Protein AF-D6TCL2-F1 (afdb_monomer)

Radius of gyration: 26.96 Å; Cα contacts (8 Å, |Δi|>4): 68; chains: 1; bounding box: 56×51×72 Å

Foldseek 3Di:
DVVVVVVVCVVCVVVCVVCVVVVVLVVLLVVLLVPPVLDALVVSLVSNVVSLVVLVVCLVVDPVCNVVSVVCSVVCVVCSVPQSVCSVDPPRDNDCVVVVVLVVQLQVVVCVVPVDNDDDVCCQLCVVPSSVCSNVCVVDPDDPVNPPDPDVPVVVVSVVSSVVSVVVVVLVVVCVVPVVVSVVVVVVVVVVVVVVD

pLDDT: mean 88.4, std 6.17, range [50.16, 97.44]

Structure (mmCIF, N/CA/C/O backbone):
data_AF-D6TCL2-F1
#
_entry.id   AF-D6TCL2-F1
#
loop_
_atom_site.group_PDB
_atom_site.id
_atom_site.type_symbol
_atom_site.label_atom_id
_atom_site.label_alt_id
_atom_site.label_comp_id
_atom_site.label_asym_id
_atom_site.label_entity_id
_atom_site.label_seq_id
_atom_site.pdbx_PDB_ins_code
_atom_site.Cartn_x
_atom_site.Cartn_y
_atom_site.Cartn_z
_atom_site.occupancy
_atom_site.B_iso_or_equiv
_atom_site.auth_seq_id
_atom_site.auth_comp_id
_atom_site.auth_asym_id
_atom_site.auth_atom_id
_atom_site.pdbx_PDB_model_num
ATOM 1 N N . MET A 1 1 ? 4.866 -25.337 22.644 1.00 71.69 1 MET A N 1
ATOM 2 C CA . MET A 1 1 ? 4.031 -24.173 22.256 1.00 71.69 1 MET A CA 1
ATOM 3 C C . MET A 1 1 ? 3.086 -23.707 23.378 1.00 71.69 1 MET A C 1
ATOM 5 O O . MET A 1 1 ? 3.238 -22.573 23.809 1.00 71.69 1 MET A O 1
ATOM 9 N N . LYS A 1 2 ? 2.202 -24.558 23.941 1.00 82.00 2 LYS A N 1
ATOM 10 C CA . LYS A 1 2 ? 1.263 -24.185 25.036 1.00 82.00 2 LYS A CA 1
ATOM 11 C C . LYS A 1 2 ? 1.906 -23.493 26.251 1.00 82.00 2 LYS A C 1
ATOM 13 O O . LYS A 1 2 ? 1.385 -22.502 26.738 1.00 82.00 2 LYS A O 1
ATOM 18 N N . ARG A 1 3 ? 3.069 -23.967 26.713 1.00 84.50 3 ARG A N 1
ATOM 19 C CA . ARG A 1 3 ? 3.767 -23.403 27.888 1.00 84.50 3 ARG A CA 1
ATOM 20 C C . ARG A 1 3 ? 4.245 -21.957 27.676 1.00 84.50 3 ARG A C 1
ATOM 22 O O . ARG A 1 3 ? 4.195 -21.159 28.602 1.00 84.50 3 ARG A O 1
ATOM 29 N N . VAL A 1 4 ? 4.670 -21.622 26.455 1.00 87.69 4 VAL A N 1
ATOM 30 C CA . VAL A 1 4 ? 5.111 -20.266 26.079 1.00 87.69 4 VAL A CA 1
ATOM 31 C C . VAL A 1 4 ? 3.910 -19.327 25.960 1.00 87.69 4 VAL A C 1
ATOM 33 O O . VAL A 1 4 ? 3.958 -18.221 26.487 1.00 87.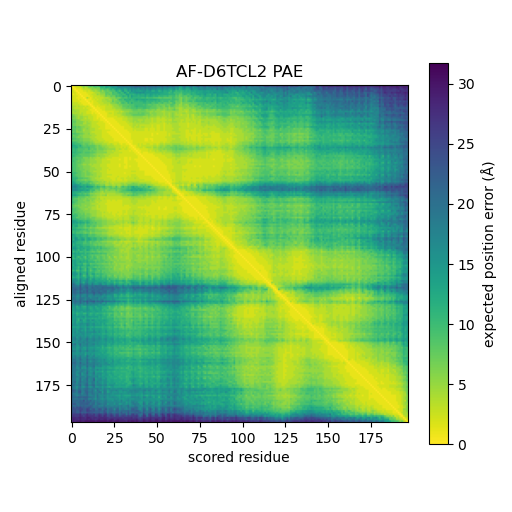69 4 VAL A O 1
ATOM 36 N N . LEU A 1 5 ? 2.814 -19.798 25.353 1.00 88.12 5 LEU A N 1
ATOM 37 C CA . LEU A 1 5 ? 1.546 -19.062 25.283 1.00 88.12 5 LEU A CA 1
ATOM 38 C C . LEU A 1 5 ? 0.987 -18.757 26.677 1.00 88.12 5 LEU A C 1
ATOM 40 O O . LEU A 1 5 ? 0.697 -17.605 26.970 1.00 88.12 5 LEU A O 1
ATOM 44 N N . ASN A 1 6 ? 0.912 -19.757 27.559 1.00 91.88 6 ASN A N 1
ATOM 45 C CA . ASN A 1 6 ? 0.401 -19.571 28.920 1.00 91.88 6 ASN A CA 1
ATOM 46 C C . ASN A 1 6 ? 1.264 -18.604 29.738 1.00 91.88 6 ASN A C 1
ATOM 48 O O . ASN A 1 6 ? 0.728 -17.794 30.488 1.00 91.88 6 ASN A O 1
ATOM 52 N N . LYS A 1 7 ? 2.594 -18.652 29.573 1.00 90.62 7 LYS A N 1
ATOM 53 C CA . LYS A 1 7 ? 3.506 -17.692 30.207 1.00 90.62 7 LYS A CA 1
ATOM 54 C C . LYS A 1 7 ? 3.248 -16.266 29.712 1.00 90.62 7 LYS A C 1
ATOM 56 O O . LYS A 1 7 ? 3.187 -15.355 30.528 1.00 90.62 7 LYS A O 1
ATOM 61 N N . GLY A 1 8 ? 3.080 -16.085 28.400 1.00 88.19 8 GLY A N 1
ATOM 62 C CA . GLY A 1 8 ? 2.753 -14.788 27.802 1.00 88.19 8 GLY A CA 1
ATOM 63 C C . GLY A 1 8 ? 1.416 -14.245 28.301 1.00 88.19 8 GLY A C 1
ATOM 64 O O . GLY A 1 8 ? 1.375 -13.139 28.819 1.00 88.19 8 GLY A O 1
ATOM 65 N N . LEU A 1 9 ? 0.356 -15.059 28.236 1.00 89.88 9 LEU A N 1
ATOM 66 C CA . LEU A 1 9 ? -0.981 -14.697 28.717 1.00 89.88 9 LEU A CA 1
ATOM 67 C C . LEU A 1 9 ? -0.988 -14.341 30.206 1.00 89.88 9 LEU A C 1
ATOM 69 O O . LEU A 1 9 ? -1.635 -13.374 30.593 1.00 89.88 9 LEU A O 1
ATOM 73 N N . GLY A 1 10 ? -0.254 -15.093 31.032 1.00 92.31 10 GLY A N 1
ATOM 74 C CA . GLY A 1 10 ? -0.094 -14.779 32.450 1.00 92.31 10 GLY A CA 1
ATOM 75 C C . GLY A 1 10 ? 0.596 -13.433 32.664 1.00 92.31 10 GLY A C 1
ATOM 76 O O . GLY A 1 10 ? 0.101 -12.613 33.429 1.00 92.31 10 GLY A O 1
ATOM 77 N N . ALA A 1 11 ? 1.689 -13.176 31.940 1.00 90.50 11 ALA A N 1
ATOM 78 C CA . ALA A 1 11 ? 2.445 -11.929 32.042 1.00 90.50 11 ALA A CA 1
ATOM 79 C C . ALA A 1 11 ? 1.674 -10.696 31.534 1.00 90.50 11 ALA A C 1
ATOM 81 O O . ALA A 1 11 ? 1.911 -9.593 32.016 1.00 90.50 11 ALA A O 1
ATOM 82 N N . THR A 1 12 ? 0.760 -10.858 30.573 1.00 90.31 12 THR A N 1
ATOM 83 C CA . THR A 1 12 ? -0.019 -9.746 30.002 1.00 90.31 12 THR A CA 1
ATOM 84 C C . THR A 1 12 ? -1.409 -9.585 30.607 1.00 90.31 12 THR A C 1
ATOM 86 O O . THR A 1 12 ? -2.107 -8.655 30.220 1.00 90.31 12 THR A O 1
ATOM 89 N N . LYS A 1 13 ? -1.836 -10.462 31.526 1.00 90.12 13 LYS A N 1
ATOM 90 C CA . LYS A 1 13 ? -3.205 -10.469 32.065 1.00 90.12 13 LYS A CA 1
ATOM 91 C C . LYS A 1 13 ? -3.588 -9.135 32.710 1.00 90.12 13 LYS A C 1
ATOM 93 O O . LYS A 1 13 ? -4.581 -8.539 32.315 1.00 90.12 13 LYS A O 1
ATOM 98 N N . GLU A 1 14 ? -2.795 -8.664 33.669 1.00 89.25 14 GLU A N 1
ATOM 99 C CA . GLU A 1 14 ? -3.071 -7.408 34.380 1.00 89.25 14 GLU A CA 1
ATOM 100 C C . GLU A 1 14 ? -3.031 -6.184 33.447 1.00 89.25 14 GLU A C 1
ATOM 102 O O . GLU A 1 14 ? -4.015 -5.443 33.423 1.00 89.25 14 GLU A O 1
ATOM 107 N N . PRO A 1 15 ? -1.995 -5.994 32.598 1.00 85.44 15 PRO A N 1
ATOM 108 C CA . PRO A 1 15 ? -2.006 -4.927 31.598 1.00 85.44 15 PRO A CA 1
ATOM 109 C C . PRO A 1 15 ? -3.194 -5.001 30.634 1.00 85.44 15 PRO A C 1
ATOM 111 O O . PRO A 1 15 ? -3.707 -3.966 30.214 1.00 85.44 15 PRO A O 1
ATOM 114 N N . PHE A 1 16 ? -3.631 -6.211 30.267 1.00 85.50 16 PHE A N 1
ATOM 115 C CA . PHE A 1 16 ? -4.750 -6.389 29.351 1.00 85.50 16 PHE A CA 1
ATOM 116 C C . PHE A 1 16 ? -6.070 -5.930 29.966 1.00 85.50 16 PHE A C 1
ATOM 118 O O . PHE A 1 16 ? -6.817 -5.245 29.280 1.00 85.50 16 PHE A O 1
ATOM 125 N N . GLU A 1 17 ? -6.355 -6.229 31.237 1.00 86.31 17 GLU A N 1
ATOM 126 C CA . GLU A 1 17 ? -7.605 -5.774 31.873 1.00 86.31 17 GLU A CA 1
ATOM 127 C C . GLU A 1 17 ? -7.723 -4.241 31.901 1.00 86.31 17 GLU A C 1
ATOM 129 O O . GLU A 1 17 ? -8.823 -3.714 31.750 1.00 86.31 17 GLU A O 1
ATOM 134 N N . VAL A 1 18 ? -6.600 -3.517 31.989 1.00 83.44 18 VAL A N 1
ATOM 135 C CA . VAL A 1 18 ? -6.579 -2.045 31.912 1.00 83.44 18 VAL A CA 1
ATOM 136 C C . VAL A 1 18 ? -7.009 -1.537 30.530 1.00 83.44 18 VAL A C 1
ATOM 138 O O . VAL A 1 18 ? -7.733 -0.549 30.434 1.00 83.44 18 VAL A O 1
ATOM 141 N N . VAL A 1 19 ? -6.587 -2.204 29.448 1.00 84.00 19 VAL A N 1
ATOM 142 C CA . VAL A 1 19 ? -6.877 -1.781 28.060 1.00 84.00 19 VAL A CA 1
ATOM 143 C C . VAL A 1 19 ? -8.069 -2.502 27.430 1.00 84.00 19 VAL A C 1
ATOM 145 O O . VAL A 1 19 ? -8.515 -2.137 26.342 1.00 84.00 19 VAL A O 1
ATOM 148 N N . ARG A 1 20 ? -8.607 -3.529 28.086 1.00 87.06 20 ARG A N 1
ATOM 149 C CA . ARG A 1 20 ? -9.711 -4.350 27.587 1.00 87.06 20 ARG A CA 1
ATOM 150 C C . ARG A 1 20 ? -10.951 -3.530 27.207 1.00 87.06 20 ARG A C 1
ATOM 152 O O . ARG A 1 20 ? -11.502 -3.823 26.147 1.00 87.06 20 ARG A O 1
ATOM 159 N N . PRO A 1 21 ? -11.381 -2.499 27.966 1.00 85.56 21 PRO A N 1
ATOM 160 C CA . PRO A 1 21 ? -12.505 -1.660 27.548 1.00 85.56 21 PRO A CA 1
ATOM 161 C C . PRO A 1 21 ? -12.255 -0.969 26.201 1.00 85.56 21 PRO A C 1
ATOM 163 O O . PRO A 1 21 ? -13.115 -1.010 25.325 1.00 85.56 21 PRO A O 1
ATOM 166 N N . LEU A 1 22 ? -11.047 -0.428 25.988 1.00 84.75 22 LEU A N 1
ATOM 167 C CA . LEU A 1 22 ? -10.645 0.159 24.706 1.00 84.75 22 LEU A CA 1
ATOM 168 C C . LEU A 1 22 ? -10.689 -0.879 23.579 1.00 84.75 22 LEU A C 1
ATOM 170 O O . LEU A 1 22 ? -11.177 -0.595 22.488 1.00 84.75 22 LEU A O 1
ATOM 174 N N . PHE A 1 23 ? -10.204 -2.092 23.845 1.00 86.25 23 PHE A N 1
ATOM 175 C CA . PHE A 1 23 ? -10.229 -3.175 22.866 1.00 86.25 23 PHE A CA 1
ATOM 176 C C . PHE A 1 23 ? -11.658 -3.538 22.436 1.00 86.25 23 PHE A C 1
ATOM 178 O O . PHE A 1 23 ? -11.895 -3.756 21.249 1.00 86.25 23 PHE A O 1
ATOM 185 N N . THR A 1 24 ? -12.619 -3.547 23.364 1.00 88.12 24 THR A N 1
ATOM 186 C CA . THR A 1 24 ? -14.037 -3.777 23.048 1.00 88.12 24 THR A CA 1
ATOM 187 C C . THR A 1 24 ? -14.578 -2.723 22.081 1.00 88.12 24 THR A C 1
ATOM 189 O O . THR A 1 24 ? -15.182 -3.085 21.074 1.00 88.12 24 THR A O 1
ATOM 192 N N . LEU A 1 25 ? -14.291 -1.436 22.315 1.00 88.31 25 LEU A N 1
ATOM 193 C CA . LEU A 1 25 ? -14.719 -0.349 21.421 1.00 88.31 25 LEU A CA 1
ATOM 194 C C . LEU A 1 25 ? -14.149 -0.511 20.008 1.00 88.31 25 LEU A C 1
ATOM 196 O O . LEU A 1 25 ? -14.865 -0.380 19.016 1.00 88.31 25 LEU A O 1
ATOM 200 N N . LEU A 1 26 ? -12.860 -0.849 19.911 1.00 89.50 26 LEU A N 1
ATOM 201 C CA . LEU A 1 26 ? -12.207 -1.114 18.627 1.00 89.50 26 LEU A CA 1
ATOM 202 C C . LEU A 1 26 ? -12.851 -2.298 17.899 1.00 89.50 26 LEU A C 1
ATOM 204 O O . LEU A 1 26 ? -13.013 -2.266 16.678 1.00 89.50 26 LEU A O 1
ATOM 208 N N . PHE A 1 27 ? -13.233 -3.338 18.641 1.00 91.19 27 PHE A N 1
ATOM 209 C CA . PHE A 1 27 ? -13.880 -4.515 18.079 1.00 91.19 27 PHE A CA 1
ATOM 210 C C . PHE A 1 27 ? -15.277 -4.200 17.532 1.00 91.19 27 PHE A C 1
ATOM 212 O O . PHE A 1 27 ? -15.638 -4.691 16.465 1.00 91.19 27 PHE A O 1
ATOM 219 N N . GLU A 1 28 ? -16.042 -3.343 18.207 1.00 91.38 28 GLU A N 1
ATOM 220 C CA . GLU A 1 28 ? -17.341 -2.876 17.715 1.00 91.38 28 GLU A CA 1
ATOM 221 C C . GLU A 1 28 ? -17.209 -2.090 16.405 1.00 91.38 28 GLU A C 1
ATOM 223 O O . GLU A 1 28 ? -17.927 -2.369 15.441 1.00 91.38 28 GLU A O 1
ATOM 228 N N . VAL A 1 29 ? -16.241 -1.170 16.323 1.00 92.62 29 VAL A N 1
ATOM 229 C CA . VAL A 1 29 ? -15.947 -0.431 15.084 1.00 92.62 29 VAL A CA 1
ATOM 230 C C . VAL A 1 29 ? -15.560 -1.392 13.957 1.00 92.62 29 VAL A C 1
ATOM 232 O O . VAL A 1 29 ? -16.100 -1.310 12.850 1.00 92.62 29 VAL A O 1
ATOM 235 N N . ALA A 1 30 ? -14.673 -2.351 14.235 1.00 92.44 30 ALA A N 1
ATOM 236 C CA . ALA A 1 30 ? -14.286 -3.375 13.268 1.00 92.44 30 ALA A CA 1
ATOM 237 C C . ALA A 1 30 ? -15.484 -4.233 12.827 1.00 92.44 30 ALA A C 1
ATOM 239 O O . ALA A 1 30 ? -15.587 -4.587 11.653 1.00 92.44 30 ALA A O 1
ATOM 240 N N . HIS A 1 31 ? -16.416 -4.535 13.734 1.00 92.81 31 HIS A N 1
ATOM 241 C CA . HIS A 1 31 ? -17.634 -5.270 13.414 1.00 92.81 31 HIS A CA 1
ATOM 242 C C . HIS A 1 31 ? -18.552 -4.474 12.476 1.00 92.81 31 HIS A C 1
ATOM 244 O O . HIS A 1 31 ? -19.046 -5.040 11.499 1.00 92.81 31 HIS A O 1
ATOM 250 N N . VAL A 1 32 ? -18.720 -3.164 12.685 1.00 93.31 32 VAL A N 1
ATOM 251 C CA . VAL A 1 32 ? -19.456 -2.297 11.745 1.00 93.31 32 VAL A CA 1
ATOM 252 C C . VAL A 1 32 ? -18.807 -2.322 10.361 1.00 93.31 32 VAL A C 1
ATOM 254 O O . VAL A 1 32 ? -19.480 -2.616 9.372 1.00 93.31 32 VAL A O 1
ATOM 257 N N . LEU A 1 33 ? -17.491 -2.105 10.289 1.00 92.00 33 LEU A N 1
ATOM 258 C CA . LEU A 1 33 ? -16.743 -2.108 9.026 1.00 92.00 33 LEU A CA 1
ATOM 259 C C . LEU A 1 33 ? -16.680 -3.497 8.365 1.00 92.00 33 LEU A C 1
ATOM 261 O O . LEU A 1 33 ? -16.535 -3.621 7.145 1.00 92.00 33 LEU A O 1
ATOM 265 N N . SER A 1 34 ? -16.844 -4.574 9.136 1.00 90.44 34 SER A N 1
ATOM 266 C CA . SER A 1 34 ? -16.938 -5.920 8.571 1.00 90.44 34 SER A CA 1
ATOM 267 C C . SER A 1 34 ? -18.147 -6.059 7.645 1.00 90.44 34 SER A C 1
ATOM 269 O O . SER A 1 34 ? -18.072 -6.837 6.695 1.00 90.44 34 SER A O 1
ATOM 271 N N . ASN A 1 35 ? -19.217 -5.281 7.871 1.00 91.62 35 ASN A N 1
ATOM 272 C CA . ASN A 1 35 ? -20.455 -5.260 7.090 1.00 91.62 35 ASN A CA 1
ATOM 273 C C . ASN A 1 35 ? -20.905 -6.667 6.641 1.00 91.62 35 ASN A C 1
ATOM 275 O O . ASN A 1 35 ? -21.120 -6.919 5.455 1.00 91.62 35 ASN A O 1
ATOM 279 N N . GLN A 1 36 ? -20.966 -7.620 7.580 1.00 88.38 36 GLN A N 1
ATOM 280 C CA . GLN A 1 36 ? -21.329 -9.017 7.286 1.00 88.38 36 GLN A CA 1
ATOM 281 C C . GLN A 1 36 ? -22.744 -9.150 6.711 1.00 88.38 36 GLN A C 1
ATOM 283 O O . GLN A 1 36 ? -23.003 -10.034 5.903 1.00 88.38 36 GLN A O 1
ATOM 288 N N . GLN A 1 37 ? -23.636 -8.245 7.107 1.00 88.44 37 GLN A N 1
ATOM 289 C CA . GLN A 1 37 ? -25.032 -8.186 6.674 1.00 88.44 37 GLN A CA 1
ATOM 290 C C . GLN A 1 37 ? -25.218 -7.481 5.317 1.00 88.44 37 GLN A C 1
ATOM 292 O O . GLN A 1 37 ? -26.349 -7.351 4.872 1.00 88.44 37 GLN A O 1
ATOM 297 N N . GLN A 1 38 ? -24.130 -7.038 4.670 1.00 89.31 38 GLN A N 1
ATOM 298 C CA . GLN A 1 38 ? -24.139 -6.390 3.350 1.00 89.31 38 GLN A CA 1
ATOM 299 C C . GLN A 1 38 ? -25.068 -5.166 3.251 1.00 89.31 38 GLN A C 1
ATOM 301 O O . GLN A 1 38 ? -25.716 -4.946 2.233 1.00 89.31 38 GLN A O 1
ATOM 306 N N . HIS A 1 39 ? -25.100 -4.343 4.301 1.00 91.19 39 HIS A N 1
ATOM 307 C CA . HIS A 1 39 ? -25.806 -3.061 4.286 1.00 91.19 39 HIS A CA 1
ATOM 308 C C . HIS A 1 39 ? -25.218 -2.110 3.246 1.00 91.19 39 HIS A C 1
ATOM 310 O O . HIS A 1 39 ? -24.029 -2.198 2.913 1.00 91.19 39 HIS A O 1
ATOM 316 N N . GLU A 1 40 ? -26.028 -1.152 2.798 1.00 92.31 40 GLU A N 1
ATOM 317 C CA . GLU A 1 40 ? -25.560 -0.087 1.920 1.00 92.31 40 GLU A CA 1
ATOM 318 C C . GLU A 1 40 ? -24.485 0.773 2.594 1.00 92.31 40 GLU A C 1
ATOM 320 O O . GLU A 1 40 ? -24.459 0.965 3.813 1.00 92.31 40 GLU A O 1
ATOM 325 N N . ALA A 1 41 ? -23.612 1.365 1.776 1.00 92.31 41 ALA A N 1
ATOM 326 C CA . ALA A 1 41 ? -22.510 2.201 2.247 1.00 92.31 41 ALA A CA 1
ATOM 327 C C . ALA A 1 41 ? -22.967 3.318 3.206 1.00 92.31 41 ALA A C 1
ATOM 329 O O . ALA A 1 41 ? -22.282 3.599 4.189 1.00 92.31 41 ALA A O 1
ATOM 330 N N . LYS A 1 42 ? -24.129 3.934 2.938 1.00 92.75 42 LYS A N 1
ATOM 331 C CA . LYS A 1 42 ? -24.699 5.012 3.763 1.00 92.75 42 LYS A CA 1
ATOM 332 C C . LYS A 1 42 ? -25.075 4.529 5.164 1.00 92.75 42 LYS A C 1
ATOM 334 O O . LYS A 1 42 ? -24.804 5.225 6.140 1.00 92.75 42 LYS A O 1
ATOM 339 N N . ASP A 1 43 ? -25.641 3.331 5.274 1.00 93.56 43 ASP A N 1
ATOM 340 C CA . ASP A 1 43 ? -26.044 2.757 6.558 1.00 93.56 43 ASP A CA 1
ATOM 341 C C . ASP A 1 43 ? -24.834 2.328 7.385 1.00 93.56 43 ASP A C 1
ATOM 343 O O . ASP A 1 43 ? -24.784 2.574 8.592 1.00 93.56 43 ASP A O 1
ATOM 347 N N . VAL A 1 44 ? -23.822 1.735 6.738 1.00 93.94 44 VAL A N 1
ATOM 348 C CA . VAL A 1 44 ? -22.548 1.413 7.400 1.00 93.94 44 VAL A CA 1
ATOM 349 C C . VAL A 1 44 ? -21.879 2.688 7.909 1.00 93.94 44 VAL A C 1
ATOM 351 O O . VAL A 1 44 ? -21.419 2.711 9.049 1.00 93.94 44 VAL A O 1
ATOM 354 N N . HIS A 1 45 ? -21.882 3.758 7.107 1.00 93.88 45 HIS A N 1
ATOM 355 C CA . HIS A 1 45 ? -21.332 5.053 7.498 1.00 93.88 45 HIS A CA 1
ATOM 356 C C . HIS A 1 45 ? -22.050 5.631 8.722 1.00 93.88 45 HIS A C 1
ATOM 358 O O . HIS A 1 45 ? -21.404 5.919 9.727 1.00 93.88 45 HIS A O 1
ATOM 364 N N . LYS A 1 46 ? -23.385 5.680 8.708 1.00 93.94 46 LYS A N 1
ATOM 365 C CA . LYS A 1 46 ? -24.177 6.170 9.845 1.00 93.94 46 LYS A CA 1
ATOM 366 C C . LYS A 1 46 ? -23.936 5.354 11.120 1.00 93.94 46 LYS A C 1
ATOM 368 O O . LYS A 1 46 ? -23.794 5.905 12.209 1.00 93.94 46 LYS A O 1
ATOM 373 N N . ARG A 1 47 ? -23.879 4.021 11.010 1.00 93.94 47 ARG A N 1
ATOM 374 C CA . ARG A 1 47 ? -23.572 3.137 12.151 1.00 93.94 47 ARG A CA 1
ATOM 375 C C . ARG A 1 47 ? -22.171 3.388 12.697 1.00 93.94 47 ARG A C 1
ATOM 377 O O . ARG A 1 47 ? -21.985 3.373 13.910 1.00 93.94 47 ARG A O 1
ATOM 384 N N . PHE A 1 48 ? -21.209 3.610 11.811 1.00 94.50 48 PHE A N 1
ATOM 385 C CA . PHE A 1 48 ? -19.833 3.902 12.175 1.00 94.50 48 PHE A CA 1
ATOM 386 C C . PHE A 1 48 ? -19.723 5.235 12.922 1.00 94.50 48 PHE A C 1
ATOM 388 O O . PHE A 1 48 ? -19.187 5.251 14.026 1.00 94.50 48 PHE A O 1
ATOM 395 N N . GLU A 1 49 ? -20.312 6.312 12.396 1.00 93.69 49 GLU A N 1
ATOM 396 C CA . GLU A 1 49 ? -20.359 7.621 13.066 1.00 93.69 49 GLU A CA 1
ATOM 397 C C . GLU A 1 49 ? -21.008 7.532 14.452 1.00 93.69 49 GLU A C 1
ATOM 399 O O . GLU A 1 49 ? -20.471 8.061 15.424 1.00 93.69 49 GLU A O 1
ATOM 404 N N . ASN A 1 50 ? -22.113 6.788 14.579 1.00 93.12 50 ASN A N 1
ATOM 405 C CA . ASN A 1 50 ? -22.764 6.554 15.870 1.00 93.12 50 ASN A CA 1
ATOM 406 C C . ASN A 1 50 ? -21.838 5.860 16.883 1.00 93.12 50 ASN A C 1
ATOM 408 O O . ASN A 1 50 ? -21.874 6.195 18.067 1.00 93.12 50 ASN A O 1
ATOM 412 N N . HIS A 1 51 ? -21.004 4.908 16.451 1.00 92.56 51 HIS A N 1
ATOM 413 C CA . HIS A 1 51 ? -20.004 4.300 17.335 1.00 92.56 51 HIS A CA 1
ATOM 414 C C . HIS A 1 51 ? -18.890 5.285 17.704 1.00 92.56 51 HIS A C 1
ATOM 416 O O . HIS A 1 51 ? -18.498 5.324 18.869 1.00 92.56 51 HIS A O 1
ATOM 422 N N . LEU A 1 52 ? -18.416 6.115 16.768 1.00 93.31 52 LEU A N 1
ATOM 423 C CA . LEU A 1 52 ? -17.401 7.129 17.074 1.00 93.31 52 LEU A CA 1
ATOM 424 C C . LEU A 1 52 ? -17.913 8.184 18.063 1.00 93.31 52 LEU A C 1
ATOM 426 O O . LEU A 1 52 ? -17.179 8.556 18.975 1.00 93.31 52 LEU A O 1
ATOM 430 N N . MET A 1 53 ? -19.177 8.605 17.948 1.00 91.88 53 MET A N 1
ATOM 431 C CA . MET A 1 53 ? -19.809 9.506 18.921 1.00 91.88 53 MET A CA 1
ATOM 432 C C . MET A 1 53 ? -19.838 8.891 20.328 1.00 91.88 53 MET A C 1
ATOM 434 O O . MET A 1 53 ? -19.422 9.536 21.288 1.00 91.88 53 MET A O 1
ATOM 438 N N . ARG A 1 54 ? -20.215 7.612 20.458 1.00 89.50 54 ARG A N 1
ATOM 439 C CA . ARG A 1 54 ? -20.165 6.897 21.750 1.00 89.50 54 ARG A CA 1
ATOM 440 C C . ARG A 1 54 ? -18.744 6.790 22.301 1.00 89.50 54 ARG A C 1
ATOM 442 O O . ARG A 1 54 ? -18.533 6.935 23.501 1.00 89.50 54 ARG A O 1
ATOM 449 N N . MET A 1 55 ? -17.756 6.550 21.438 1.00 90.50 55 MET A N 1
ATOM 450 C CA . MET A 1 55 ? -16.349 6.539 21.850 1.00 90.50 55 MET A CA 1
ATOM 451 C C . MET A 1 55 ? -15.898 7.918 22.345 1.00 90.50 55 MET A C 1
ATOM 453 O O . MET A 1 55 ? -15.174 7.990 23.335 1.00 90.50 55 MET A O 1
ATOM 457 N N . GLN A 1 56 ? -16.350 9.000 21.704 1.00 89.81 56 GLN A N 1
ATOM 458 C CA . GLN A 1 56 ? -16.062 10.376 22.112 1.00 89.81 56 GLN A CA 1
ATOM 459 C C . GLN A 1 56 ? -16.628 10.690 23.508 1.00 89.81 56 GLN A C 1
ATOM 461 O O . GLN A 1 56 ? -15.934 11.297 24.322 1.00 89.81 56 GLN A O 1
ATOM 466 N N . GLU A 1 57 ? -17.840 10.230 23.827 1.00 87.88 57 GLU A N 1
ATOM 467 C CA . GLU A 1 57 ? -18.442 10.381 25.165 1.00 87.88 57 GLU A CA 1
ATOM 468 C C . GLU A 1 57 ? -17.619 9.680 26.263 1.00 87.88 57 GLU A C 1
ATOM 470 O O . GLU A 1 57 ? -17.548 10.147 27.402 1.00 87.88 57 GLU A O 1
ATOM 475 N N . GLN A 1 58 ? -16.932 8.586 25.919 1.00 83.25 58 GLN A N 1
ATOM 476 C CA . GLN A 1 58 ? -16.090 7.831 26.851 1.00 83.25 58 GLN A CA 1
ATOM 477 C C . GLN A 1 58 ? -14.698 8.444 27.074 1.00 83.25 58 GLN A C 1
ATOM 479 O O . GLN A 1 58 ? -14.036 8.108 28.059 1.00 83.25 58 GLN A O 1
ATOM 484 N N . VAL A 1 59 ? -14.259 9.392 26.233 1.00 82.69 59 VAL A N 1
ATOM 485 C CA . VAL A 1 59 ? -12.961 10.092 26.367 1.00 82.69 59 VAL A CA 1
ATOM 486 C C . VAL A 1 59 ? -12.826 10.792 27.729 1.00 82.69 59 VAL A C 1
ATOM 488 O O . VAL A 1 59 ? -11.731 10.862 28.297 1.00 82.69 59 VAL A O 1
ATOM 491 N N . GLY A 1 60 ? -13.936 11.299 28.273 1.00 77.25 60 GLY A N 1
ATOM 492 C CA . GLY A 1 60 ? -13.976 11.973 29.574 1.00 77.25 60 GLY A CA 1
ATOM 493 C C . GLY A 1 60 ? -13.979 11.032 30.783 1.00 77.25 60 GLY A C 1
ATOM 494 O O . GLY A 1 60 ? -13.668 11.471 31.884 1.00 77.25 60 GLY A O 1
ATOM 495 N N . GLN A 1 61 ? -14.291 9.747 30.595 1.00 81.19 61 GLN A N 1
ATOM 496 C CA . GLN A 1 61 ? -14.565 8.808 31.692 1.00 81.19 61 GLN A CA 1
ATOM 497 C C . GLN A 1 61 ? -13.314 8.092 32.223 1.00 81.19 61 GLN A C 1
ATOM 499 O O . GLN A 1 61 ? -13.338 7.546 33.323 1.00 81.19 61 GLN A O 1
ATOM 504 N N . SER A 1 62 ? -12.211 8.084 31.466 1.00 79.31 62 SER A N 1
ATOM 505 C CA . SER A 1 62 ? -10.961 7.435 31.874 1.00 79.31 62 SER A CA 1
ATOM 506 C C . SER A 1 62 ? -9.737 8.245 31.464 1.00 79.31 62 SER A C 1
ATOM 508 O O . SER A 1 62 ? -9.420 8.362 30.281 1.00 79.31 62 SER A O 1
ATOM 510 N N . GLU A 1 63 ? -9.002 8.748 32.457 1.00 83.38 63 GLU A N 1
ATOM 511 C CA . GLU A 1 63 ? -7.730 9.452 32.251 1.00 83.38 63 GLU A CA 1
ATOM 512 C C . GLU A 1 63 ? -6.690 8.555 31.561 1.00 83.38 63 GLU A C 1
ATOM 514 O O . GLU A 1 63 ? -6.008 8.980 30.632 1.00 83.38 63 GLU A O 1
ATOM 519 N N . ALA A 1 64 ? -6.624 7.281 31.962 1.00 83.12 64 ALA A N 1
ATOM 520 C CA . ALA A 1 64 ? -5.659 6.319 31.437 1.00 83.12 64 ALA A CA 1
ATOM 521 C C . ALA A 1 64 ? -5.876 6.005 29.946 1.00 83.12 64 ALA A C 1
ATOM 523 O O . ALA A 1 64 ? -4.911 5.795 29.212 1.00 83.12 64 ALA A O 1
ATOM 524 N N . MET A 1 65 ? -7.131 5.979 29.482 1.00 81.75 65 MET A N 1
ATOM 525 C CA . MET A 1 65 ? -7.470 5.648 28.089 1.00 81.75 65 MET A CA 1
ATOM 526 C C . MET A 1 65 ? -7.561 6.875 27.175 1.00 81.75 65 MET A C 1
ATOM 528 O O . MET A 1 65 ? -7.511 6.731 25.950 1.00 81.75 65 MET A O 1
ATOM 532 N N . ARG A 1 66 ? -7.668 8.083 27.745 1.00 88.44 66 ARG A N 1
ATOM 533 C CA . ARG A 1 66 ? -7.890 9.326 26.997 1.00 88.44 66 ARG A CA 1
ATOM 534 C C . ARG A 1 66 ? -6.892 9.544 25.852 1.00 88.44 66 ARG A C 1
ATOM 536 O O . ARG A 1 66 ? -7.361 9.794 24.741 1.00 88.44 66 ARG A O 1
ATOM 543 N N . PRO A 1 67 ? -5.560 9.414 26.035 1.00 90.31 67 PRO A N 1
ATOM 544 C CA . PRO A 1 67 ? -4.615 9.667 24.945 1.00 90.31 67 PRO A CA 1
ATOM 545 C C . PRO A 1 67 ? -4.818 8.722 23.755 1.00 90.31 67 PRO A C 1
ATOM 547 O O . PRO A 1 67 ? -4.748 9.148 22.602 1.00 90.31 67 PRO A O 1
ATOM 550 N N . ALA A 1 68 ? -5.113 7.448 24.029 1.00 88.94 68 ALA A N 1
ATOM 551 C CA . ALA A 1 68 ? -5.334 6.440 23.000 1.00 88.94 68 ALA A CA 1
ATOM 552 C C . ALA A 1 68 ? -6.641 6.686 22.233 1.00 88.94 68 ALA A C 1
ATOM 554 O O . ALA A 1 68 ? -6.640 6.627 21.005 1.00 88.94 68 ALA A O 1
ATOM 555 N N . LEU A 1 69 ? -7.733 7.015 22.935 1.00 90.19 69 LEU A N 1
ATOM 556 C CA . LEU A 1 69 ? -9.023 7.321 22.309 1.00 90.19 69 LEU A CA 1
ATOM 557 C C . LEU A 1 69 ? -8.964 8.589 21.454 1.00 90.19 69 LEU A C 1
ATOM 559 O O . LEU A 1 69 ? -9.403 8.562 20.308 1.00 90.19 69 LEU A O 1
ATOM 563 N N . VAL A 1 70 ? -8.366 9.671 21.964 1.00 92.88 70 VAL A N 1
ATOM 564 C CA . VAL A 1 70 ? -8.197 10.922 21.203 1.00 92.88 70 VAL A CA 1
ATOM 565 C C . VAL A 1 70 ? -7.379 10.677 19.938 1.00 92.88 70 VAL A C 1
ATOM 567 O O . VAL A 1 70 ? -7.746 11.142 18.858 1.00 92.88 70 VAL A O 1
ATOM 570 N N . HIS A 1 71 ? -6.284 9.920 20.048 1.00 93.19 71 HIS A N 1
ATOM 571 C CA . HIS A 1 71 ? -5.476 9.574 18.886 1.00 93.19 71 HIS A CA 1
ATOM 572 C C . HIS A 1 71 ? -6.260 8.724 17.881 1.00 93.19 71 HIS A C 1
ATOM 574 O O . HIS A 1 71 ? -6.249 9.029 16.688 1.00 93.19 71 HIS A O 1
ATOM 580 N N . PHE A 1 72 ? -6.968 7.695 18.355 1.00 92.19 72 PHE A N 1
ATOM 581 C CA . PHE A 1 72 ? -7.778 6.830 17.506 1.00 92.19 72 PHE A CA 1
ATOM 582 C C . PHE A 1 72 ? -8.854 7.618 16.758 1.00 92.19 72 PHE A C 1
ATOM 584 O O . PHE A 1 72 ? -8.946 7.484 15.541 1.00 92.19 72 PHE A O 1
ATOM 591 N N . LEU A 1 73 ? -9.621 8.468 17.445 1.00 93.50 73 LEU A N 1
ATOM 592 C CA . LEU A 1 73 ? -10.690 9.266 16.839 1.00 93.50 73 LEU A CA 1
ATOM 593 C C . LEU A 1 73 ? -10.141 10.228 15.782 1.00 93.50 73 LEU A C 1
ATOM 595 O O . LEU A 1 73 ? -10.626 10.222 14.655 1.00 93.50 73 LEU A O 1
ATOM 599 N N . LYS A 1 74 ? -9.053 10.945 16.091 1.00 95.25 74 LYS A N 1
ATOM 600 C CA . LYS A 1 74 ? -8.375 11.840 15.139 1.00 95.25 74 LYS A CA 1
ATOM 601 C C . LYS A 1 74 ? -7.914 11.110 13.876 1.00 95.25 74 LYS A C 1
ATOM 603 O O . LYS A 1 74 ? -8.108 11.586 12.760 1.00 95.25 74 LYS A O 1
ATOM 608 N N . VAL A 1 75 ? -7.239 9.972 14.042 1.00 94.00 75 VAL A N 1
ATOM 609 C CA . VAL A 1 75 ? -6.754 9.183 12.903 1.00 94.00 75 VAL A CA 1
ATOM 610 C C . VAL A 1 75 ? -7.942 8.658 12.102 1.00 94.00 75 VAL A C 1
ATOM 612 O O . VAL A 1 75 ? -7.960 8.780 10.881 1.00 94.00 75 VAL A O 1
ATOM 615 N N . THR A 1 76 ? -8.957 8.137 12.783 1.00 92.31 76 THR A N 1
ATOM 616 C CA . THR A 1 76 ? -10.153 7.575 12.156 1.00 92.31 76 THR A CA 1
ATOM 617 C C . THR A 1 76 ? -10.898 8.612 11.323 1.00 92.31 76 THR A C 1
ATOM 619 O O . THR A 1 76 ? -11.231 8.327 10.177 1.00 92.31 76 THR A O 1
ATOM 622 N N . GLU A 1 77 ? -11.078 9.825 11.843 1.00 91.00 77 GLU A N 1
ATOM 623 C CA . GLU A 1 77 ? -11.684 10.947 11.122 1.00 91.00 77 GLU A CA 1
ATOM 624 C C . GLU A 1 77 ? -10.937 11.259 9.815 1.00 91.00 77 GLU A C 1
ATOM 626 O O . GLU A 1 77 ? -11.561 11.408 8.767 1.00 91.00 77 GLU A O 1
ATOM 631 N N . SER A 1 78 ? -9.597 11.253 9.835 1.00 90.88 78 SER A N 1
ATOM 632 C CA . SER A 1 78 ? -8.788 11.525 8.636 1.00 90.88 78 SER A CA 1
ATOM 633 C C . SER A 1 78 ? -8.950 10.482 7.522 1.00 90.88 78 SER A C 1
ATOM 635 O O . SER A 1 78 ? -8.822 10.815 6.345 1.00 90.88 78 SER A O 1
ATOM 637 N N . TYR A 1 79 ? -9.252 9.228 7.877 1.00 87.50 79 TYR A N 1
ATOM 638 C CA . TYR A 1 79 ? -9.454 8.141 6.913 1.00 87.50 79 TYR A CA 1
ATOM 639 C C . TYR A 1 79 ? -10.930 7.917 6.555 1.00 87.50 79 TYR A C 1
ATOM 641 O O . TYR A 1 79 ? -11.205 7.348 5.495 1.00 87.50 79 TYR A O 1
ATOM 649 N N . ALA A 1 80 ? -11.872 8.362 7.395 1.00 87.31 80 ALA A N 1
ATOM 650 C CA . ALA A 1 80 ? -13.303 8.077 7.279 1.00 87.31 80 ALA A CA 1
ATOM 651 C C . ALA A 1 80 ? -13.898 8.332 5.880 1.00 87.31 80 ALA A C 1
ATOM 653 O O . ALA A 1 80 ? -14.586 7.433 5.385 1.00 87.31 80 ALA A O 1
ATOM 654 N N . PRO A 1 81 ? -13.582 9.441 5.171 1.00 85.12 81 PRO A N 1
ATOM 655 C CA . PRO A 1 81 ? -14.131 9.696 3.837 1.00 85.12 81 PRO A CA 1
ATOM 656 C C . PRO A 1 81 ? -13.826 8.596 2.813 1.00 85.12 81 PRO A C 1
ATOM 658 O O . PRO A 1 81 ? -14.546 8.452 1.828 1.00 85.12 81 PRO A O 1
ATOM 661 N N . HIS A 1 82 ? -12.763 7.815 3.029 1.00 85.81 82 HIS A N 1
ATOM 662 C CA . HIS A 1 82 ? -12.277 6.820 2.078 1.00 85.81 82 HIS A CA 1
ATOM 663 C C . HIS A 1 82 ? -12.622 5.370 2.451 1.00 85.81 82 HIS A C 1
ATOM 665 O O . HIS A 1 82 ? -12.442 4.476 1.624 1.00 85.81 82 HIS A O 1
ATOM 671 N N . LEU A 1 83 ? -13.143 5.113 3.655 1.00 88.44 83 LEU A N 1
ATOM 672 C CA . LEU A 1 83 ? -13.399 3.748 4.141 1.00 88.44 83 LEU A CA 1
ATOM 673 C C . LEU A 1 83 ? -14.575 3.062 3.427 1.00 88.44 83 LEU A C 1
ATOM 675 O O . LEU A 1 83 ? -14.568 1.845 3.239 1.00 88.44 83 LEU A O 1
ATOM 679 N N . PHE A 1 84 ? -15.580 3.830 3.001 1.00 91.31 84 PHE A N 1
ATOM 680 C CA . PHE A 1 84 ? -16.868 3.279 2.561 1.00 91.31 84 PHE A CA 1
ATOM 681 C C . PHE A 1 84 ? -16.962 2.992 1.055 1.00 91.31 84 PHE A C 1
ATOM 683 O O . PHE A 1 84 ? -17.910 2.335 0.621 1.00 91.31 84 PHE A O 1
ATOM 690 N N . PHE A 1 85 ? -15.980 3.415 0.249 1.00 89.12 85 PHE A N 1
ATOM 691 C CA . PHE A 1 85 ? -15.974 3.164 -1.202 1.00 89.12 85 PHE A CA 1
ATOM 692 C C . PHE A 1 85 ? -15.987 1.669 -1.548 1.00 89.12 85 PHE A C 1
ATOM 694 O O . PHE A 1 85 ? -16.567 1.274 -2.560 1.00 89.12 85 PHE A O 1
ATOM 701 N N . CYS A 1 86 ? -15.413 0.822 -0.686 1.00 89.94 86 CYS A N 1
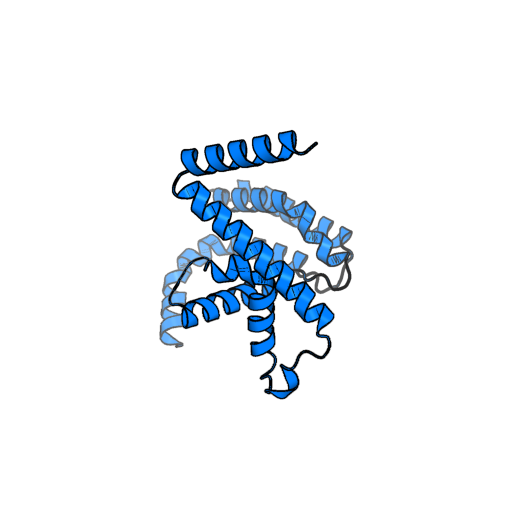ATOM 702 C CA . CYS A 1 86 ? -15.419 -0.633 -0.858 1.00 89.94 86 CYS A CA 1
ATOM 703 C C . CYS A 1 86 ? -16.823 -1.262 -0.826 1.00 89.94 86 CYS A C 1
ATOM 705 O O . CYS A 1 86 ? -16.991 -2.379 -1.304 1.00 89.94 86 CYS A O 1
ATOM 707 N N . TYR A 1 87 ? -17.836 -0.559 -0.307 1.00 90.81 87 TYR A N 1
ATOM 708 C CA . TYR A 1 87 ? -19.230 -1.015 -0.337 1.00 90.81 87 TYR A CA 1
ATOM 709 C C . TYR A 1 87 ? -19.997 -0.525 -1.572 1.00 90.81 87 TYR A C 1
ATOM 711 O O . TYR A 1 87 ? -21.089 -1.012 -1.838 1.00 90.81 87 TYR A O 1
ATOM 719 N N . GLN A 1 88 ? -19.456 0.450 -2.308 1.00 89.38 88 GLN A N 1
ATOM 720 C CA . GLN A 1 88 ? -20.108 1.059 -3.475 1.00 89.38 88 GLN A CA 1
ATOM 721 C C . GLN A 1 88 ? -19.609 0.465 -4.796 1.00 89.38 88 GLN A C 1
ATOM 723 O O . GLN A 1 88 ? -20.347 0.425 -5.777 1.00 89.38 88 GLN A O 1
ATOM 728 N N . VAL A 1 89 ? -18.354 0.011 -4.833 1.00 89.31 89 VAL A N 1
ATOM 729 C CA . VAL A 1 89 ? -17.720 -0.540 -6.034 1.00 89.31 89 VAL A CA 1
ATOM 730 C C . VAL A 1 89 ? -17.678 -2.060 -5.938 1.00 89.31 89 VAL A C 1
ATOM 732 O O . VAL A 1 89 ? -16.958 -2.624 -5.113 1.00 89.31 89 VAL A O 1
ATOM 735 N N . ALA A 1 90 ? -18.426 -2.730 -6.814 1.00 87.62 90 ALA A N 1
ATOM 736 C CA . ALA A 1 90 ? -18.427 -4.185 -6.893 1.00 87.62 90 ALA A CA 1
ATOM 737 C C . ALA A 1 90 ? -17.001 -4.726 -7.113 1.00 87.62 90 ALA A C 1
ATOM 739 O O . ALA A 1 90 ? -16.288 -4.299 -8.020 1.00 87.62 90 ALA A O 1
ATOM 740 N N . GLY A 1 91 ? -16.583 -5.670 -6.267 1.00 86.19 91 GLY A N 1
ATOM 741 C CA . GLY A 1 91 ? -15.266 -6.308 -6.347 1.00 86.19 91 GLY A CA 1
ATOM 742 C C . GLY A 1 91 ? -14.100 -5.507 -5.754 1.00 86.19 91 GLY A C 1
ATOM 743 O O . GLY A 1 91 ? -12.986 -6.030 -5.720 1.00 86.19 91 GLY A O 1
ATOM 744 N N . LEU A 1 92 ? -14.315 -4.284 -5.249 1.00 88.12 92 LEU A N 1
ATOM 745 C CA . LEU A 1 92 ? -13.268 -3.543 -4.542 1.00 88.12 92 LEU A CA 1
ATOM 746 C C . LEU A 1 92 ? -13.068 -4.140 -3.133 1.00 88.12 92 LEU A C 1
ATOM 748 O O . LEU A 1 92 ? -14.014 -4.177 -2.343 1.00 88.12 92 LEU A O 1
ATOM 752 N N . PRO A 1 93 ? -11.862 -4.620 -2.776 1.00 86.12 93 PRO A N 1
ATOM 753 C CA . PRO A 1 93 ? -11.640 -5.229 -1.471 1.00 86.12 93 PRO A CA 1
ATOM 754 C C . PRO A 1 93 ? -11.717 -4.193 -0.342 1.00 86.12 93 PRO A C 1
ATOM 756 O O . PRO A 1 93 ? -11.297 -3.048 -0.488 1.00 86.12 93 PRO A O 1
ATOM 759 N N . LYS A 1 94 ? -12.206 -4.630 0.825 1.00 84.56 94 LYS A N 1
ATOM 760 C CA . LYS A 1 94 ? -12.342 -3.796 2.038 1.00 84.56 94 LYS A CA 1
ATOM 761 C C . LYS A 1 94 ? -11.003 -3.372 2.640 1.00 84.56 94 LYS A C 1
ATOM 763 O O . LYS A 1 94 ? -10.925 -2.372 3.340 1.00 84.56 94 LYS A O 1
ATOM 768 N N . THR A 1 95 ? -9.960 -4.168 2.415 1.00 84.31 95 THR A N 1
ATOM 769 C CA . THR A 1 95 ? -8.608 -3.904 2.914 1.00 84.31 95 THR A CA 1
ATOM 770 C C . THR A 1 95 ? -7.601 -4.134 1.800 1.00 84.31 95 THR A C 1
ATOM 772 O O . THR A 1 95 ? -7.826 -4.936 0.895 1.00 84.31 95 THR A O 1
ATOM 775 N N . ASN A 1 96 ? -6.461 -3.460 1.886 1.00 86.44 96 ASN A N 1
ATOM 776 C CA . ASN A 1 96 ? -5.326 -3.666 0.992 1.00 86.44 96 ASN A CA 1
ATOM 777 C C . ASN A 1 96 ? -4.378 -4.779 1.492 1.00 86.44 96 ASN A C 1
ATOM 779 O O . ASN A 1 96 ? -3.312 -4.963 0.908 1.00 86.44 96 ASN A O 1
ATOM 783 N N . ASN A 1 97 ? -4.740 -5.525 2.544 1.00 88.56 97 ASN A N 1
ATOM 784 C CA . ASN A 1 97 ? -3.862 -6.497 3.204 1.00 88.56 97 ASN A CA 1
ATOM 785 C C . ASN A 1 97 ? -3.292 -7.532 2.229 1.00 88.56 97 ASN A C 1
ATOM 787 O O . ASN A 1 97 ? -2.101 -7.835 2.278 1.00 88.56 97 ASN A O 1
ATOM 791 N N . ASP A 1 98 ? -4.108 -8.046 1.310 1.00 86.31 98 ASP A N 1
ATOM 792 C CA . ASP A 1 98 ? -3.653 -9.024 0.318 1.00 86.31 98 ASP A CA 1
ATOM 793 C C . ASP A 1 98 ? -2.613 -8.425 -0.633 1.00 86.31 98 ASP A C 1
ATOM 795 O O . ASP A 1 98 ? -1.618 -9.074 -0.971 1.00 86.31 98 ASP A O 1
ATOM 799 N N . LEU A 1 99 ? -2.792 -7.156 -1.007 1.00 87.94 99 LEU A N 1
ATOM 800 C CA . LEU A 1 99 ? -1.844 -6.410 -1.826 1.00 87.94 99 LEU A CA 1
ATOM 801 C C . LEU A 1 99 ? -0.538 -6.154 -1.058 1.00 87.94 99 LEU A C 1
ATOM 803 O O . LEU A 1 99 ? 0.554 -6.369 -1.589 1.00 87.94 99 LEU A O 1
ATOM 807 N N . GLU A 1 100 ? -0.626 -5.756 0.211 1.00 90.31 100 GLU A N 1
ATOM 808 C CA . GLU A 1 100 ? 0.542 -5.566 1.075 1.00 90.31 100 GLU A CA 1
ATOM 809 C C . GLU A 1 100 ? 1.319 -6.869 1.284 1.00 90.31 100 GLU A C 1
ATOM 811 O O . GLU A 1 100 ? 2.552 -6.885 1.172 1.00 90.31 100 GLU A O 1
ATOM 816 N N . GLN A 1 101 ? 0.612 -7.977 1.517 1.00 89.75 101 GLN A N 1
ATOM 817 C CA . GLN A 1 101 ? 1.197 -9.310 1.609 1.00 89.75 101 GLN A CA 1
ATOM 818 C C . GLN A 1 101 ? 1.849 -9.723 0.288 1.00 89.75 101 GLN A C 1
ATOM 820 O O . GLN A 1 101 ? 2.967 -10.247 0.299 1.00 89.75 101 GLN A O 1
ATOM 825 N N . ALA A 1 102 ? 1.197 -9.477 -0.852 1.00 88.44 102 ALA A N 1
ATOM 826 C CA . ALA A 1 102 ? 1.749 -9.752 -2.174 1.00 88.44 102 ALA A CA 1
ATOM 827 C C . ALA A 1 102 ? 3.075 -9.002 -2.380 1.00 88.44 102 ALA A C 1
ATOM 829 O O . ALA A 1 102 ? 4.099 -9.627 -2.676 1.00 88.44 102 ALA A O 1
ATOM 830 N N . PHE A 1 103 ? 3.111 -7.695 -2.106 1.00 86.75 103 PHE A N 1
ATOM 831 C CA . PHE A 1 103 ? 4.345 -6.912 -2.172 1.00 86.75 103 PHE A CA 1
ATOM 832 C C . PHE A 1 103 ? 5.394 -7.355 -1.143 1.00 86.75 103 PHE A C 1
ATOM 834 O O . PHE A 1 103 ? 6.591 -7.345 -1.438 1.00 86.75 103 PHE A O 1
ATOM 841 N N . GLY A 1 104 ? 4.978 -7.781 0.052 1.00 88.50 104 GLY A N 1
ATOM 842 C CA . GLY A 1 104 ? 5.865 -8.353 1.065 1.00 88.50 104 GLY A CA 1
ATOM 843 C C . GLY A 1 104 ? 6.594 -9.596 0.560 1.00 88.50 104 GLY A C 1
ATOM 844 O O . GLY A 1 104 ? 7.808 -9.720 0.736 1.00 88.50 104 GLY A O 1
ATOM 845 N N . LYS A 1 105 ? 5.879 -10.475 -0.146 1.00 87.81 105 LYS A N 1
ATOM 846 C CA . LYS A 1 105 ? 6.444 -11.691 -0.744 1.00 87.81 105 LYS A CA 1
ATOM 847 C C . LYS A 1 105 ? 7.410 -11.369 -1.885 1.00 87.81 105 LYS A C 1
ATOM 849 O O . LYS A 1 105 ? 8.485 -11.966 -1.934 1.00 87.81 105 LYS A O 1
ATOM 854 N N . VAL A 1 106 ? 7.093 -10.379 -2.727 1.00 87.69 106 VAL A N 1
ATOM 855 C CA . VAL A 1 106 ? 8.021 -9.881 -3.762 1.00 87.69 106 VAL A CA 1
ATOM 856 C C . VAL A 1 106 ? 9.310 -9.354 -3.124 1.00 87.69 106 VAL A C 1
ATOM 858 O O . VAL A 1 106 ? 10.399 -9.784 -3.500 1.00 87.69 106 VAL A O 1
ATOM 861 N N . ARG A 1 107 ? 9.212 -8.496 -2.097 1.00 86.81 107 ARG A N 1
ATOM 862 C CA . ARG A 1 107 ? 10.387 -7.971 -1.373 1.00 86.81 107 ARG A CA 1
ATOM 863 C C . ARG A 1 107 ? 11.217 -9.077 -0.721 1.00 86.81 107 ARG A C 1
ATOM 865 O O . ARG A 1 107 ? 12.443 -8.996 -0.718 1.00 86.81 107 ARG A O 1
ATOM 872 N N . ALA A 1 108 ? 10.569 -10.099 -0.164 1.00 88.00 108 ALA A N 1
ATOM 873 C CA . ALA A 1 108 ? 11.261 -11.242 0.421 1.00 88.00 108 ALA A CA 1
ATOM 874 C C . ALA A 1 108 ? 12.027 -12.050 -0.640 1.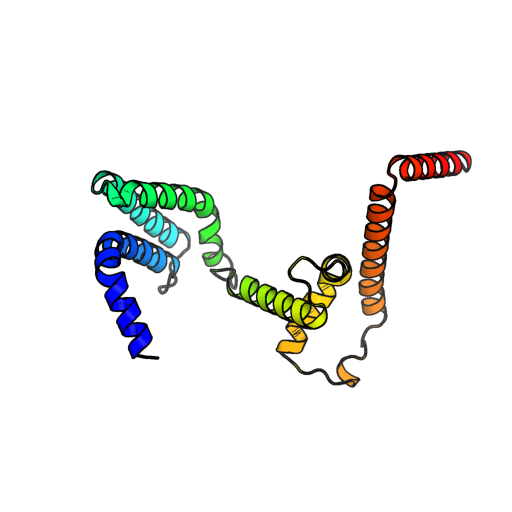00 88.00 108 ALA A C 1
ATOM 876 O O . ALA A 1 108 ? 13.185 -12.393 -0.412 1.00 88.00 108 ALA A O 1
ATOM 877 N N . GLY A 1 109 ? 11.416 -12.316 -1.800 1.00 86.19 109 GLY A N 1
ATOM 878 C CA . GLY A 1 109 ? 12.075 -12.988 -2.925 1.00 86.19 109 GLY A CA 1
ATOM 879 C C . GLY A 1 109 ? 13.280 -12.205 -3.443 1.00 86.19 109 GLY A C 1
ATOM 880 O O . GLY A 1 109 ? 14.382 -12.739 -3.525 1.00 86.19 109 GLY A O 1
ATOM 881 N N . GLU A 1 110 ? 13.097 -10.909 -3.677 1.00 85.31 110 GLU A N 1
ATOM 882 C CA . GLU A 1 110 ? 14.159 -9.992 -4.096 1.00 85.31 110 GLU A CA 1
ATOM 883 C C . GLU A 1 110 ? 15.320 -9.926 -3.084 1.00 85.31 110 GLU A C 1
ATOM 885 O O . GLU A 1 110 ? 16.492 -9.933 -3.469 1.00 85.31 110 GLU A O 1
ATOM 890 N N . ARG A 1 111 ? 15.026 -9.938 -1.776 1.00 87.19 111 ARG A N 1
ATOM 891 C CA . ARG A 1 111 ? 16.059 -10.011 -0.732 1.00 87.19 111 ARG A CA 1
ATOM 892 C C . ARG A 1 111 ? 16.824 -11.330 -0.770 1.00 87.19 111 ARG A C 1
ATOM 894 O O . ARG A 1 111 ? 18.034 -11.300 -0.600 1.00 87.19 111 ARG A O 1
ATOM 901 N N . ARG A 1 112 ? 16.159 -12.469 -0.989 1.00 87.31 112 ARG A N 1
ATOM 902 C CA . ARG A 1 112 ? 16.855 -13.765 -1.109 1.00 87.31 112 ARG A CA 1
ATOM 903 C C . ARG A 1 112 ? 17.757 -13.810 -2.339 1.00 87.31 112 ARG A C 1
ATOM 905 O O . ARG A 1 112 ? 18.865 -14.314 -2.244 1.00 87.31 112 ARG A O 1
ATOM 912 N N . ALA A 1 113 ? 17.305 -13.245 -3.457 1.00 85.62 113 ALA A N 1
ATOM 913 C CA . ALA A 1 113 ? 18.072 -13.230 -4.698 1.00 85.62 113 ALA A CA 1
ATOM 914 C C . ALA A 1 113 ? 19.269 -12.262 -4.665 1.00 85.62 113 ALA A C 1
ATOM 916 O O . ALA A 1 113 ? 20.270 -12.508 -5.327 1.00 85.62 113 ALA A O 1
ATOM 917 N N . THR A 1 114 ? 19.175 -11.147 -3.928 1.00 84.62 114 THR A N 1
ATOM 918 C CA . THR A 1 114 ? 20.175 -10.057 -3.998 1.00 84.62 114 THR A CA 1
ATOM 919 C C . THR A 1 114 ? 20.881 -9.727 -2.682 1.00 84.62 114 THR A C 1
ATOM 921 O O . THR A 1 114 ? 21.807 -8.918 -2.676 1.00 84.62 114 THR A O 1
ATOM 924 N N . GLY A 1 115 ? 20.413 -10.260 -1.553 1.00 88.69 115 GLY A N 1
ATOM 925 C CA . GLY A 1 115 ? 20.880 -9.921 -0.204 1.00 88.69 115 GLY A CA 1
ATOM 926 C C . GLY A 1 115 ? 20.435 -8.547 0.321 1.00 88.69 115 GLY A C 1
ATOM 927 O O . GLY A 1 115 ? 20.732 -8.200 1.462 1.00 88.69 115 GLY A O 1
ATOM 928 N N . ARG A 1 116 ? 19.714 -7.729 -0.462 1.00 83.25 116 ARG A N 1
ATOM 929 C CA . ARG A 1 116 ? 19.421 -6.328 -0.098 1.00 83.25 116 ARG A CA 1
ATOM 930 C C . ARG A 1 116 ? 18.088 -6.169 0.641 1.00 83.25 116 ARG A C 1
ATOM 932 O O . ARG A 1 116 ? 17.051 -6.671 0.217 1.00 83.25 116 ARG A O 1
ATOM 939 N N . LYS A 1 117 ? 18.098 -5.416 1.752 1.00 78.31 117 LYS A N 1
ATOM 940 C CA . LYS A 1 117 ? 16.901 -5.144 2.580 1.00 78.31 117 LYS A CA 1
ATOM 941 C C . LYS A 1 117 ? 15.995 -4.042 2.007 1.00 78.31 117 LYS A C 1
ATOM 943 O O . LYS A 1 117 ? 14.791 -4.091 2.255 1.00 78.31 117 LYS A O 1
ATOM 948 N N . GLY A 1 118 ? 16.569 -3.086 1.273 1.00 73.94 118 GLY A N 1
ATOM 949 C CA . GLY A 1 118 ? 15.893 -1.896 0.740 1.00 73.94 118 GLY A CA 1
ATOM 950 C C . GLY A 1 118 ? 15.512 -1.983 -0.740 1.00 73.94 118 GLY A C 1
ATOM 951 O O . GLY A 1 118 ? 15.673 -3.022 -1.377 1.00 73.94 118 GLY A O 1
ATOM 952 N N . ALA A 1 119 ? 15.015 -0.870 -1.288 1.00 66.38 119 ALA A N 1
ATOM 953 C CA . ALA A 1 119 ? 14.629 -0.768 -2.693 1.00 66.38 119 ALA A CA 1
ATOM 954 C C . ALA A 1 119 ? 15.819 -1.085 -3.612 1.00 66.38 119 ALA A C 1
ATOM 956 O O . ALA A 1 119 ? 16.831 -0.383 -3.631 1.00 66.38 119 ALA A O 1
ATOM 957 N N . ILE A 1 120 ? 15.698 -2.159 -4.387 1.00 73.75 120 ILE A N 1
ATOM 958 C CA . ILE A 1 120 ? 16.731 -2.566 -5.335 1.00 73.75 120 ILE A CA 1
ATOM 959 C C . ILE A 1 120 ? 16.563 -1.710 -6.594 1.00 73.75 120 ILE A C 1
ATOM 961 O O . ILE A 1 120 ? 15.448 -1.615 -7.109 1.00 73.75 120 ILE A O 1
ATOM 965 N N . PRO A 1 121 ? 17.638 -1.120 -7.149 1.00 72.12 121 PRO A N 1
ATOM 966 C CA . PRO A 1 121 ? 17.555 -0.340 -8.388 1.00 72.12 121 PRO A CA 1
ATOM 967 C C . PRO A 1 121 ? 16.869 -1.095 -9.538 1.00 72.12 121 PRO A C 1
ATOM 969 O O . PRO A 1 121 ? 16.138 -0.500 -10.327 1.00 72.12 121 PRO A O 1
ATOM 972 N N . GLY A 1 122 ? 17.041 -2.419 -9.584 1.00 75.31 122 GLY A N 1
ATOM 973 C CA . GLY A 1 122 ? 16.356 -3.309 -10.520 1.00 75.31 122 GLY A CA 1
ATOM 974 C C . GLY A 1 122 ? 14.829 -3.297 -10.398 1.00 75.31 122 GLY A C 1
ATOM 975 O O . GLY A 1 122 ? 14.162 -3.369 -11.423 1.00 75.31 122 GLY A O 1
ATOM 976 N N . LEU A 1 123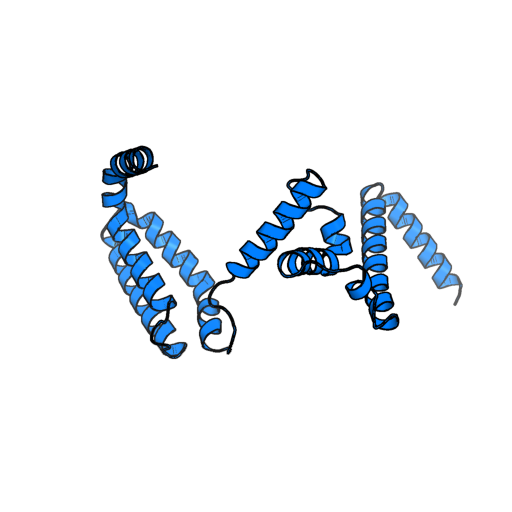 ? 14.262 -3.125 -9.199 1.00 79.19 123 LEU A N 1
ATOM 977 C CA . LEU A 1 123 ? 12.812 -2.991 -9.004 1.00 79.19 123 LEU A CA 1
ATOM 978 C C . LEU A 1 123 ? 12.293 -1.629 -9.489 1.00 79.19 123 LEU A C 1
ATOM 980 O O . LEU A 1 123 ? 11.161 -1.530 -9.933 1.00 79.19 123 LEU A O 1
ATOM 984 N N . VAL A 1 124 ? 13.110 -0.577 -9.465 1.00 79.62 124 VAL A N 1
ATOM 985 C CA . VAL A 1 124 ? 12.712 0.738 -10.007 1.00 79.62 124 VAL A CA 1
ATOM 986 C C . VAL A 1 124 ? 12.647 0.697 -11.534 1.00 79.62 124 VAL A C 1
ATOM 988 O O . VAL A 1 124 ? 11.736 1.241 -12.150 1.00 79.62 124 VAL A O 1
ATOM 991 N N . VAL A 1 125 ? 13.619 0.032 -12.153 1.00 83.56 125 VAL A N 1
ATOM 992 C CA . VAL A 1 125 ? 13.751 -0.034 -13.611 1.00 83.56 125 VAL A CA 1
ATOM 993 C C . VAL A 1 125 ? 12.819 -1.080 -14.223 1.00 83.56 125 VAL A C 1
ATOM 995 O O . VAL A 1 125 ? 12.144 -0.811 -15.214 1.00 83.56 125 VAL A O 1
ATOM 998 N N . HIS A 1 126 ? 12.785 -2.274 -13.633 1.00 83.50 126 HIS A N 1
ATOM 999 C CA . HIS A 1 126 ? 12.047 -3.427 -14.145 1.00 83.50 126 HIS A CA 1
ATOM 1000 C C . HIS A 1 126 ? 10.772 -3.716 -13.345 1.00 83.50 126 HIS A C 1
ATOM 1002 O O . HIS A 1 126 ? 10.149 -4.745 -13.578 1.00 83.50 126 HIS A O 1
ATOM 1008 N N . GLY A 1 127 ? 10.385 -2.843 -12.409 1.00 81.06 127 GLY A N 1
ATOM 1009 C CA . GLY A 1 127 ? 9.304 -3.057 -11.440 1.00 81.06 127 GLY A CA 1
ATOM 1010 C C . GLY A 1 127 ? 8.029 -3.662 -12.009 1.00 81.06 12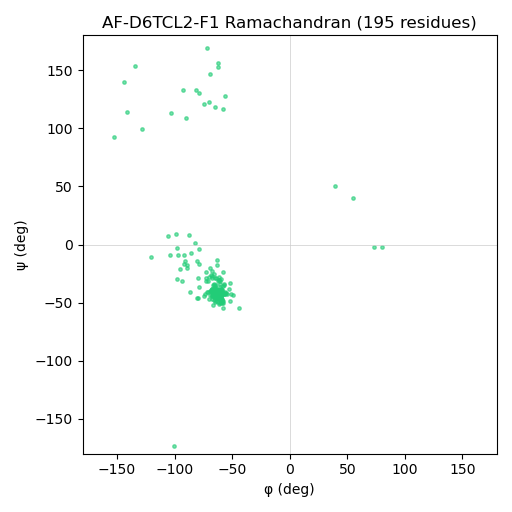7 GLY A C 1
ATOM 1011 O O . GLY A 1 127 ? 7.646 -4.731 -11.543 1.00 81.06 127 GLY A O 1
ATOM 1012 N N . PRO A 1 128 ? 7.420 -3.062 -13.048 1.00 79.44 128 PRO A N 1
ATOM 1013 C CA . PRO A 1 128 ? 6.186 -3.586 -13.627 1.00 79.44 128 PRO A CA 1
ATOM 1014 C C . PRO A 1 128 ? 6.298 -5.035 -14.115 1.00 79.44 128 PRO A C 1
ATOM 1016 O O . PRO A 1 128 ? 5.351 -5.798 -13.988 1.00 79.44 128 PRO A O 1
ATOM 1019 N N . VAL A 1 129 ? 7.459 -5.439 -14.638 1.00 86.44 129 VAL A N 1
ATOM 1020 C CA . VAL A 1 129 ? 7.673 -6.810 -15.125 1.00 86.44 129 VAL A CA 1
ATOM 1021 C C . VAL A 1 129 ? 8.127 -7.732 -13.996 1.00 86.44 129 VAL A C 1
ATOM 1023 O O . VAL A 1 129 ? 7.640 -8.850 -13.889 1.00 86.44 129 VAL A O 1
ATOM 1026 N N . ARG A 1 130 ? 9.020 -7.269 -13.114 1.00 86.00 130 ARG A N 1
ATOM 1027 C CA . ARG A 1 130 ? 9.542 -8.063 -11.993 1.00 86.00 130 ARG A CA 1
ATOM 1028 C C . ARG A 1 130 ? 8.485 -8.384 -10.950 1.00 86.00 130 ARG A C 1
ATOM 1030 O O . ARG A 1 130 ? 8.444 -9.518 -10.493 1.00 86.00 130 ARG A O 1
ATOM 1037 N N . VAL A 1 131 ? 7.641 -7.419 -10.579 1.00 88.06 131 VAL A N 1
ATOM 10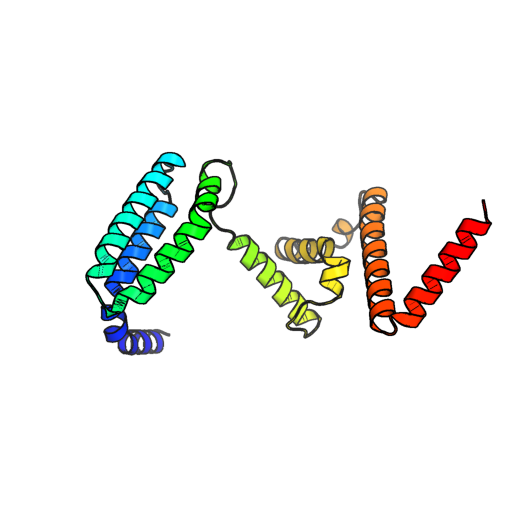38 C CA . VAL A 1 131 ? 6.539 -7.646 -9.631 1.00 88.06 131 VAL A CA 1
ATOM 1039 C C . VAL A 1 131 ? 5.576 -8.671 -10.217 1.00 88.06 131 VAL A C 1
ATOM 1041 O O . VAL A 1 131 ? 5.291 -9.667 -9.561 1.00 88.06 131 VAL A O 1
ATOM 1044 N N . THR A 1 132 ? 5.145 -8.483 -11.466 1.00 88.56 132 THR A N 1
ATOM 1045 C CA . THR A 1 132 ? 4.239 -9.419 -12.143 1.00 88.56 132 THR A CA 1
ATOM 1046 C C . THR A 1 132 ? 4.848 -10.809 -12.261 1.00 88.56 132 THR A C 1
ATOM 1048 O O . THR A 1 132 ? 4.199 -11.776 -11.882 1.00 88.56 132 THR A O 1
ATOM 1051 N N . ALA A 1 133 ? 6.107 -10.929 -12.691 1.00 88.56 133 ALA A N 1
ATOM 1052 C CA . ALA A 1 133 ? 6.787 -12.219 -12.777 1.00 88.56 133 ALA A CA 1
ATOM 1053 C C . ALA A 1 133 ? 6.922 -12.890 -11.399 1.00 88.56 133 ALA A C 1
ATOM 1055 O O . ALA A 1 133 ? 6.609 -14.068 -11.255 1.00 88.56 133 ALA A O 1
ATOM 1056 N N . ALA A 1 134 ? 7.330 -12.147 -10.366 1.00 87.69 134 ALA A N 1
ATOM 1057 C CA . ALA A 1 134 ? 7.463 -12.663 -9.003 1.00 87.69 134 ALA A CA 1
ATOM 1058 C C . ALA A 1 134 ? 6.123 -13.088 -8.380 1.00 87.69 134 ALA A C 1
ATOM 1060 O O . ALA A 1 134 ? 6.099 -13.958 -7.512 1.00 87.69 134 ALA A O 1
ATOM 1061 N N . LEU A 1 135 ? 5.008 -12.477 -8.785 1.00 89.12 135 LEU A N 1
ATOM 1062 C CA . LEU A 1 135 ? 3.671 -12.907 -8.377 1.00 89.12 135 LEU A CA 1
ATOM 1063 C C . LEU A 1 135 ? 3.195 -14.114 -9.193 1.00 89.12 135 LEU A C 1
ATOM 1065 O O . LEU A 1 135 ? 2.746 -15.090 -8.600 1.00 89.12 135 LEU A O 1
ATOM 1069 N N . ALA A 1 136 ? 3.352 -14.084 -10.518 1.00 90.88 136 ALA A N 1
ATOM 1070 C CA . ALA A 1 136 ? 2.928 -15.149 -11.424 1.00 90.88 136 ALA A CA 1
ATOM 1071 C C . ALA A 1 136 ? 3.640 -16.475 -11.121 1.00 90.88 136 ALA A C 1
ATOM 1073 O O . ALA A 1 136 ? 2.987 -17.497 -10.950 1.00 90.88 136 ALA A O 1
ATOM 1074 N N . THR A 1 137 ? 4.964 -16.446 -10.947 1.00 89.69 137 THR A N 1
ATOM 1075 C CA . THR A 1 137 ? 5.790 -17.631 -10.617 1.00 89.69 137 THR A CA 1
ATOM 1076 C C . THR A 1 137 ? 5.468 -18.270 -9.266 1.00 89.69 137 THR A C 1
ATOM 1078 O O . THR A 1 137 ? 5.915 -19.376 -8.977 1.00 89.69 137 THR A O 1
ATOM 1081 N N . ARG A 1 138 ? 4.700 -17.586 -8.410 1.00 85.75 138 ARG A N 1
ATOM 1082 C CA . ARG A 1 138 ? 4.187 -18.161 -7.159 1.00 85.75 138 ARG A CA 1
ATOM 1083 C C . ARG A 1 138 ? 2.844 -18.859 -7.327 1.00 85.75 138 ARG A C 1
ATOM 1085 O O . ARG A 1 138 ? 2.467 -19.614 -6.438 1.00 85.75 138 ARG A O 1
ATOM 1092 N N . LEU A 1 139 ? 2.112 -18.529 -8.386 1.00 89.38 139 LEU A N 1
ATOM 1093 C CA . LEU A 1 139 ? 0.821 -19.125 -8.719 1.00 89.38 139 LEU A CA 1
ATOM 1094 C C . LEU A 1 139 ? 0.990 -20.292 -9.691 1.00 89.38 139 LEU A C 1
ATOM 1096 O O . LEU A 1 139 ? 0.211 -21.234 -9.636 1.00 89.38 139 LEU A O 1
ATOM 1100 N N . HIS A 1 140 ? 2.006 -20.227 -10.552 1.00 92.44 140 HIS A N 1
ATOM 1101 C CA . HIS A 1 140 ? 2.260 -21.211 -11.593 1.00 92.44 140 HIS A CA 1
ATOM 1102 C C . HIS A 1 140 ? 3.757 -21.429 -11.799 1.00 92.44 140 HIS A C 1
ATOM 1104 O O . HIS A 1 140 ? 4.542 -20.476 -11.802 1.00 92.44 140 HIS A O 1
ATOM 1110 N N . SER A 1 141 ? 4.150 -22.684 -11.995 1.00 93.62 141 SER A N 1
ATOM 1111 C CA . SER A 1 141 ? 5.492 -23.032 -12.453 1.00 93.62 141 SER A CA 1
ATOM 1112 C C . SER A 1 141 ? 5.482 -23.071 -13.975 1.00 93.62 141 SER A C 1
ATOM 1114 O O . SER A 1 141 ? 4.894 -23.969 -14.562 1.00 93.62 141 SER A O 1
ATOM 1116 N N . PHE A 1 142 ? 6.125 -22.085 -14.595 1.00 93.69 142 PHE A N 1
ATOM 1117 C CA . PHE A 1 142 ? 6.166 -21.955 -16.049 1.00 93.69 142 PHE A CA 1
ATOM 1118 C C . PHE A 1 142 ? 7.193 -22.913 -16.664 1.00 93.69 142 PHE A C 1
ATOM 1120 O O . PHE A 1 142 ? 8.353 -22.941 -16.241 1.00 93.69 142 PHE A O 1
ATOM 1127 N N . SER A 1 143 ? 6.765 -23.651 -17.682 1.00 94.56 143 SER A N 1
ATOM 1128 C CA . SER A 1 143 ? 7.615 -24.395 -18.617 1.00 94.56 143 SER A CA 1
ATOM 1129 C C . SER A 1 143 ? 8.361 -23.457 -19.574 1.00 94.56 143 SER A C 1
ATOM 1131 O O . SER A 1 143 ? 8.078 -22.258 -19.651 1.00 94.56 143 SER A O 1
ATOM 1133 N N . ALA A 1 144 ? 9.335 -23.991 -20.315 1.00 92.62 144 ALA A N 1
ATOM 1134 C CA . ALA A 1 144 ? 10.077 -23.204 -21.296 1.00 92.62 144 ALA A CA 1
ATOM 1135 C C . ALA A 1 144 ? 9.166 -22.740 -22.444 1.00 92.62 144 ALA A C 1
ATOM 1137 O O . ALA A 1 144 ? 9.269 -21.596 -22.886 1.00 92.62 144 ALA A O 1
ATOM 1138 N N . GLU A 1 145 ? 8.246 -23.603 -22.871 1.00 93.94 145 GLU A N 1
ATOM 1139 C CA . GLU A 1 145 ? 7.286 -23.364 -23.945 1.00 93.94 145 GLU A CA 1
ATOM 1140 C C . GLU A 1 145 ? 6.325 -22.219 -23.593 1.00 93.94 145 GLU A C 1
ATOM 1142 O O . GLU A 1 145 ? 6.069 -21.346 -24.420 1.00 93.94 145 GLU A O 1
ATOM 1147 N N . GLU A 1 146 ? 5.857 -22.155 -22.343 1.00 91.69 146 GLU A N 1
ATOM 1148 C CA . GLU A 1 146 ? 4.967 -21.088 -21.857 1.00 91.69 146 GLU A CA 1
ATOM 1149 C C . GLU A 1 146 ? 5.651 -19.716 -21.742 1.00 91.69 146 GLU A C 1
ATOM 1151 O O . GLU A 1 146 ? 4.977 -18.685 -21.698 1.00 91.69 146 GLU A O 1
ATOM 1156 N N . LEU A 1 147 ? 6.985 -19.677 -21.674 1.00 90.31 147 LEU A N 1
ATOM 1157 C CA . LEU A 1 147 ? 7.749 -18.429 -21.608 1.00 90.31 147 LEU A CA 1
ATOM 1158 C C . LEU A 1 147 ? 8.039 -17.830 -22.990 1.00 90.31 147 LEU A C 1
ATOM 1160 O O . LEU A 1 147 ? 8.539 -16.701 -23.069 1.00 90.31 147 LEU A O 1
ATOM 1164 N N . ILE A 1 148 ? 7.724 -18.549 -24.072 1.00 91.88 148 ILE A N 1
ATOM 1165 C CA . ILE A 1 148 ? 7.893 -18.057 -25.440 1.00 91.88 148 ILE A CA 1
ATOM 1166 C C . ILE A 1 148 ? 6.857 -16.946 -25.695 1.00 91.88 148 ILE A C 1
ATOM 1168 O O . ILE A 1 148 ? 5.654 -17.179 -25.562 1.00 91.88 148 ILE A O 1
ATOM 1172 N N . PRO A 1 149 ? 7.276 -15.720 -26.070 1.00 89.62 149 PRO A N 1
ATOM 1173 C CA . PRO A 1 149 ? 6.329 -14.650 -26.355 1.00 89.62 149 PRO A CA 1
ATOM 1174 C C . PRO A 1 149 ? 5.465 -14.988 -27.575 1.00 89.62 149 PRO A C 1
ATOM 1176 O O . PRO A 1 149 ? 5.977 -15.100 -28.685 1.00 89.62 149 PRO A O 1
ATOM 1179 N N . TYR A 1 150 ? 4.149 -15.080 -27.381 1.00 90.94 150 TYR A N 1
ATOM 1180 C CA . TYR A 1 150 ? 3.189 -15.273 -28.477 1.00 90.94 150 TYR A CA 1
ATOM 1181 C C . TYR A 1 150 ? 3.008 -14.012 -29.343 1.00 90.94 150 TYR A C 1
ATOM 1183 O O . TYR A 1 150 ? 2.613 -14.103 -30.499 1.00 90.94 150 TYR A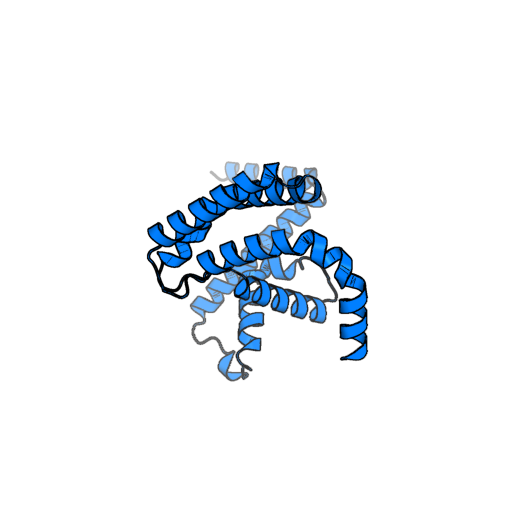 O 1
ATOM 1191 N N . ASP A 1 151 ? 3.301 -12.831 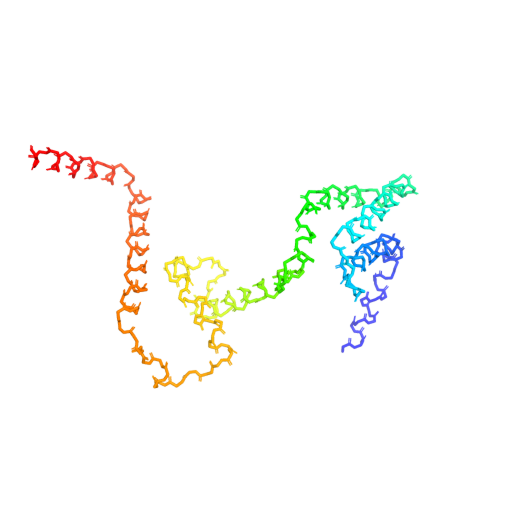-28.786 1.00 94.56 151 ASP A N 1
ATOM 1192 C CA . ASP A 1 151 ? 3.215 -11.532 -29.457 1.00 94.56 151 ASP A CA 1
ATOM 1193 C C . ASP A 1 151 ? 4.536 -10.772 -29.279 1.00 94.56 151 ASP A C 1
ATOM 1195 O O . ASP A 1 151 ? 4.821 -10.165 -28.236 1.00 94.56 151 ASP A O 1
ATOM 1199 N N . LEU A 1 152 ? 5.364 -10.825 -30.322 1.00 94.31 152 LEU A N 1
ATOM 1200 C CA . LEU A 1 152 ? 6.674 -10.179 -30.347 1.00 94.31 152 LEU A CA 1
ATOM 1201 C C . LEU A 1 152 ? 6.567 -8.652 -30.328 1.00 94.31 152 LEU A C 1
ATOM 1203 O O . LEU A 1 152 ? 7.393 -7.998 -29.690 1.00 94.31 152 LEU A O 1
ATOM 1207 N N . THR A 1 153 ? 5.548 -8.077 -30.966 1.00 95.12 153 THR A N 1
ATOM 1208 C CA . THR A 1 153 ? 5.342 -6.624 -31.021 1.00 95.12 153 THR A CA 1
ATOM 1209 C C . THR A 1 153 ? 5.041 -6.083 -29.630 1.00 95.12 153 THR A C 1
ATOM 1211 O O . THR A 1 153 ? 5.679 -5.133 -29.161 1.00 95.12 153 THR A O 1
ATOM 1214 N N . ARG A 1 154 ? 4.125 -6.734 -28.907 1.00 91.31 154 ARG A N 1
ATOM 1215 C CA . ARG A 1 154 ? 3.810 -6.378 -27.521 1.00 91.31 154 ARG A CA 1
ATOM 1216 C C . ARG A 1 154 ? 5.010 -6.579 -26.601 1.00 91.31 154 ARG A C 1
ATOM 1218 O O . ARG A 1 154 ? 5.273 -5.728 -25.748 1.00 91.31 154 ARG A O 1
ATOM 1225 N N . TRP A 1 155 ? 5.769 -7.659 -26.783 1.00 90.12 155 TRP A N 1
ATOM 1226 C CA . TRP A 1 155 ? 6.999 -7.887 -26.025 1.00 90.12 155 TRP A CA 1
ATOM 1227 C C . TRP A 1 155 ? 8.031 -6.770 -26.249 1.00 90.12 155 TRP A C 1
ATOM 1229 O O . TRP A 1 155 ? 8.577 -6.232 -25.280 1.00 90.12 155 TRP A O 1
ATOM 1239 N N . GLN A 1 156 ? 8.255 -6.357 -27.501 1.00 91.75 156 GLN A N 1
ATOM 1240 C CA . GLN A 1 156 ? 9.150 -5.247 -27.842 1.00 91.75 156 GLN A CA 1
ATOM 1241 C C . GLN A 1 156 ? 8.672 -3.927 -27.229 1.00 91.75 156 GLN A C 1
ATOM 1243 O O . GLN A 1 156 ? 9.487 -3.179 -26.684 1.00 91.75 156 GLN A O 1
ATOM 1248 N N . HIS A 1 157 ? 7.363 -3.664 -27.246 1.00 91.56 157 HIS A N 1
ATOM 1249 C CA . HIS A 1 157 ? 6.779 -2.476 -26.629 1.00 91.56 157 HIS A CA 1
ATOM 1250 C C . HIS A 1 157 ? 7.018 -2.432 -25.110 1.00 91.56 157 HIS A C 1
ATOM 1252 O O . HIS A 1 157 ? 7.475 -1.425 -24.570 1.00 91.56 157 HIS A O 1
ATOM 1258 N N . VAL A 1 158 ? 6.794 -3.542 -24.397 1.00 88.56 158 VAL A N 1
ATOM 1259 C CA . VAL A 1 158 ? 7.102 -3.620 -22.957 1.00 88.56 158 VAL A CA 1
ATOM 1260 C C . VAL A 1 158 ? 8.601 -3.416 -22.710 1.00 88.56 158 VAL A C 1
ATOM 1262 O O . VAL A 1 158 ? 8.999 -2.713 -21.772 1.00 88.56 158 VAL A O 1
ATOM 1265 N N . ARG A 1 159 ? 9.449 -3.992 -23.570 1.00 87.56 159 ARG A N 1
ATOM 1266 C CA . ARG A 1 159 ? 10.908 -3.894 -23.464 1.00 87.56 159 ARG A CA 1
ATOM 1267 C C . ARG A 1 159 ? 11.422 -2.474 -23.714 1.00 87.56 159 ARG A C 1
ATOM 1269 O O . ARG A 1 159 ? 12.314 -2.037 -22.988 1.00 87.56 159 ARG A O 1
ATOM 1276 N N . SER A 1 160 ? 10.850 -1.727 -24.658 1.00 90.25 160 SER A N 1
ATOM 1277 C CA . SER A 1 160 ? 11.245 -0.335 -24.922 1.00 90.25 160 SER A CA 1
ATOM 1278 C C . SER A 1 160 ? 10.994 0.559 -23.701 1.00 90.25 160 SER A C 1
ATOM 1280 O O . SER A 1 160 ? 11.861 1.347 -23.317 1.00 90.25 160 SER A O 1
ATOM 1282 N N . GLY A 1 161 ? 9.880 0.348 -22.992 1.00 89.75 161 GLY A N 1
ATOM 1283 C CA . GLY A 1 161 ? 9.582 1.043 -21.740 1.00 89.75 161 GLY A CA 1
ATOM 1284 C C . GLY A 1 161 ? 10.597 0.765 -20.622 1.00 89.75 161 GLY A C 1
ATOM 1285 O O . GLY A 1 161 ? 10.851 1.632 -19.784 1.00 89.75 161 GLY A O 1
ATOM 1286 N N . ILE A 1 162 ? 11.200 -0.426 -20.581 1.00 88.69 162 ILE A N 1
ATOM 1287 C CA . ILE A 1 162 ? 12.291 -0.740 -19.642 1.00 88.69 162 ILE A CA 1
ATOM 1288 C C . ILE A 1 162 ? 13.558 0.027 -20.031 1.00 88.69 162 ILE A C 1
ATOM 1290 O O . ILE A 1 162 ? 14.168 0.662 -19.170 1.00 88.69 162 ILE A O 1
ATOM 1294 N N . SER A 1 163 ? 13.930 0.009 -21.313 1.00 87.38 163 SER A N 1
ATOM 1295 C CA . SER A 1 163 ? 15.105 0.724 -21.827 1.00 87.38 163 SER A CA 1
ATOM 1296 C C . SER A 1 163 ? 15.039 2.225 -21.524 1.00 87.38 163 SER A C 1
ATOM 1298 O O . SER A 1 163 ? 16.012 2.806 -21.040 1.00 87.38 163 SER A O 1
ATOM 1300 N N . SER A 1 164 ? 13.869 2.847 -21.695 1.00 88.12 164 SER A N 1
ATOM 1301 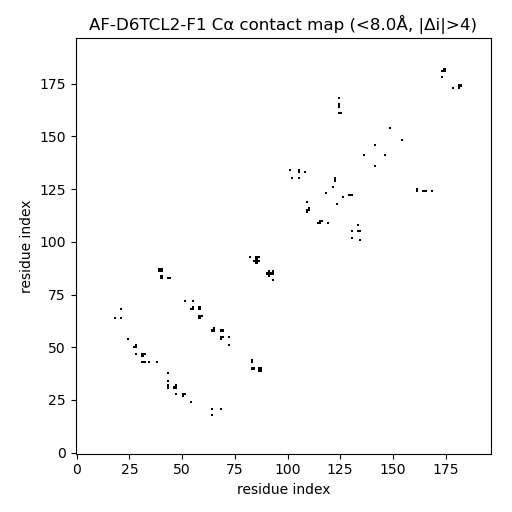C CA . SER A 1 164 ? 13.648 4.257 -21.344 1.00 88.12 164 SER A CA 1
ATOM 1302 C C . SER A 1 164 ? 13.867 4.533 -19.850 1.00 88.12 164 SER A C 1
ATOM 1304 O O . SER A 1 164 ? 14.518 5.515 -19.486 1.00 88.12 164 SER A O 1
ATOM 1306 N N . ARG A 1 165 ? 13.395 3.645 -18.961 1.00 89.06 165 ARG A N 1
ATOM 1307 C CA . ARG A 1 165 ? 13.617 3.761 -17.504 1.00 89.06 165 ARG A CA 1
ATOM 1308 C C . ARG A 1 165 ? 15.085 3.563 -17.124 1.00 89.06 165 ARG A C 1
ATOM 1310 O O . ARG A 1 165 ? 15.584 4.266 -16.242 1.00 89.06 165 ARG A O 1
ATOM 1317 N N . GLN A 1 166 ? 15.788 2.643 -17.789 1.00 88.81 166 GLN A N 1
ATOM 1318 C CA . GLN A 1 166 ? 17.234 2.466 -17.622 1.00 88.81 166 GLN A CA 1
ATOM 1319 C C . GLN A 1 166 ? 17.982 3.751 -17.973 1.00 88.81 166 GLN A C 1
ATOM 1321 O O . GLN A 1 166 ? 18.803 4.215 -17.182 1.00 88.81 166 GLN A O 1
ATOM 1326 N N . GLU A 1 167 ? 17.663 4.362 -19.115 1.00 90.19 167 GLU A N 1
ATOM 1327 C CA . GLU A 1 167 ? 18.307 5.602 -19.545 1.00 90.19 167 GLU A CA 1
ATOM 1328 C C . GLU A 1 167 ? 18.008 6.766 -18.598 1.00 90.19 167 GLU A C 1
ATOM 1330 O O . GLU A 1 167 ? 18.930 7.472 -18.186 1.00 90.19 167 GLU A O 1
ATOM 1335 N N . ALA A 1 168 ? 16.756 6.924 -18.160 1.00 89.50 168 ALA A N 1
ATOM 1336 C CA . ALA A 1 168 ? 16.399 7.921 -17.153 1.00 89.50 168 ALA A CA 1
ATOM 1337 C C . ALA A 1 168 ? 17.221 7.741 -15.865 1.00 89.50 168 ALA A C 1
ATOM 1339 O O . ALA A 1 168 ? 17.731 8.713 -15.301 1.00 89.50 168 ALA A O 1
ATOM 1340 N N . ARG A 1 169 ? 17.430 6.495 -15.420 1.00 88.50 169 ARG A N 1
ATOM 1341 C CA . ARG A 1 169 ? 18.253 6.214 -14.238 1.00 88.50 169 ARG A CA 1
ATOM 1342 C C . ARG A 1 169 ? 19.732 6.521 -14.469 1.00 88.50 169 ARG A C 1
ATOM 1344 O O . ARG A 1 169 ? 20.366 7.075 -13.570 1.00 88.50 169 ARG A O 1
ATOM 1351 N N . ARG A 1 170 ? 20.272 6.219 -15.657 1.00 90.38 170 ARG A N 1
ATOM 1352 C CA . ARG A 1 170 ? 21.644 6.597 -16.045 1.00 90.38 170 ARG A CA 1
ATOM 1353 C C . ARG A 1 170 ? 21.828 8.112 -16.021 1.00 90.38 170 ARG A C 1
ATOM 1355 O O . ARG A 1 170 ? 22.802 8.581 -15.440 1.00 90.38 170 ARG A O 1
ATOM 1362 N N . LYS A 1 171 ? 20.881 8.873 -16.576 1.00 91.75 171 LYS A N 1
ATOM 1363 C CA . LYS A 1 171 ? 20.881 10.345 -16.544 1.00 91.75 171 LYS A CA 1
ATOM 1364 C C . LYS A 1 171 ? 20.870 10.887 -15.116 1.00 91.75 171 LYS A C 1
ATOM 1366 O O . LYS A 1 171 ? 21.736 11.679 -14.766 1.00 91.75 171 LYS A O 1
ATOM 1371 N N . GLN A 1 172 ? 19.979 10.381 -14.260 1.00 90.88 172 GLN A N 1
ATOM 1372 C CA . GLN A 1 172 ? 19.949 10.758 -12.841 1.00 90.88 172 GLN A CA 1
ATOM 1373 C C . GLN A 1 172 ? 21.269 10.450 -12.120 1.00 90.88 172 GLN A C 1
ATOM 1375 O O . GLN A 1 172 ? 21.693 11.220 -11.265 1.00 90.88 172 GLN A O 1
ATOM 1380 N N . PHE A 1 173 ? 21.907 9.316 -12.420 1.00 90.44 173 PHE A N 1
ATOM 1381 C CA . PHE A 1 173 ? 23.199 8.970 -11.828 1.00 90.44 173 PHE A CA 1
ATOM 1382 C C . PHE A 1 173 ? 24.314 9.906 -12.306 1.00 90.44 173 PHE A C 1
ATOM 1384 O O . PHE A 1 173 ? 25.081 10.392 -11.482 1.00 90.44 173 PHE A O 1
ATOM 1391 N N . ARG A 1 174 ? 24.374 10.203 -13.612 1.00 93.88 174 ARG A N 1
ATOM 1392 C CA . ARG A 1 174 ? 25.337 11.159 -14.184 1.00 93.88 174 ARG A CA 1
ATOM 1393 C C . ARG A 1 174 ? 25.186 12.547 -13.561 1.00 93.88 174 ARG A C 1
ATOM 1395 O O . ARG A 1 174 ? 26.180 13.093 -13.108 1.00 93.88 174 ARG A O 1
ATOM 1402 N N . PHE A 1 175 ? 23.953 13.045 -13.455 1.00 95.19 175 PHE A N 1
ATOM 1403 C CA . PHE A 1 175 ? 23.662 14.318 -12.797 1.00 95.19 175 PHE A CA 1
ATOM 1404 C C . PHE A 1 175 ? 24.106 14.329 -11.329 1.00 95.19 175 PHE A C 1
ATOM 1406 O O . PHE A 1 175 ? 24.771 15.258 -10.905 1.00 95.19 175 PHE A O 1
ATOM 1413 N N . ARG A 1 176 ? 23.800 13.282 -10.547 1.00 94.50 176 ARG A N 1
ATOM 1414 C CA . ARG A 1 176 ? 24.222 13.216 -9.133 1.00 94.50 176 ARG A CA 1
ATOM 1415 C C . ARG A 1 176 ? 25.737 13.114 -8.947 1.00 94.50 176 ARG A C 1
ATOM 1417 O O . ARG A 1 176 ? 26.219 13.459 -7.877 1.00 94.50 176 ARG A O 1
ATOM 1424 N N . LYS A 1 177 ? 26.463 12.584 -9.937 1.00 95.75 177 LYS A N 1
ATOM 1425 C CA . LYS A 1 177 ? 27.923 12.451 -9.881 1.00 95.75 177 LYS A CA 1
ATOM 1426 C C . LYS A 1 177 ? 28.615 13.799 -10.081 1.00 95.75 177 LYS A C 1
ATOM 1428 O O . LYS A 1 177 ? 29.565 14.083 -9.365 1.00 95.75 177 LYS A O 1
ATOM 1433 N N . ASP A 1 178 ? 28.152 14.583 -11.050 1.00 95.88 178 ASP A N 1
ATOM 1434 C CA . ASP A 1 178 ? 28.671 15.920 -11.345 1.00 95.88 178 ASP A CA 1
ATOM 1435 C C . ASP A 1 178 ? 27.556 16.772 -11.978 1.00 95.88 178 ASP A C 1
ATOM 1437 O O . ASP A 1 178 ? 27.332 16.704 -13.195 1.00 95.88 178 ASP A O 1
ATOM 1441 N N . PRO A 1 179 ? 26.805 17.531 -11.159 1.00 96.56 179 PRO A N 1
ATOM 1442 C CA . PRO A 1 179 ? 25.698 18.342 -11.649 1.00 96.56 179 PRO A CA 1
ATOM 1443 C C . PRO A 1 179 ? 26.157 19.412 -12.640 1.00 96.56 179 PRO A C 1
ATOM 1445 O O . PRO A 1 179 ? 25.503 19.615 -13.662 1.00 96.56 179 PRO A O 1
ATOM 1448 N N . THR A 1 180 ? 27.291 20.058 -12.365 1.00 97.44 180 THR A N 1
ATOM 1449 C CA . THR A 1 180 ? 27.801 21.189 -13.145 1.00 97.44 180 THR A CA 1
ATOM 1450 C C . THR A 1 180 ? 28.208 20.745 -14.544 1.00 97.44 180 THR A C 1
ATOM 1452 O O . THR A 1 180 ? 27.709 21.289 -15.529 1.00 97.44 180 THR A O 1
ATOM 1455 N N . ALA A 1 181 ? 29.039 19.704 -14.659 1.00 95.81 181 ALA A N 1
ATOM 1456 C CA . ALA A 1 181 ? 29.458 19.197 -15.967 1.00 95.81 181 ALA A CA 1
ATOM 1457 C C . ALA A 1 181 ? 28.286 18.601 -16.761 1.00 95.81 181 ALA A C 1
ATOM 1459 O O . ALA A 1 181 ? 28.237 18.695 -17.990 1.00 95.81 181 ALA A O 1
ATOM 1460 N N . TYR A 1 182 ? 27.321 17.985 -16.071 1.00 95.38 182 TYR A N 1
ATOM 1461 C CA . TYR A 1 182 ? 26.128 17.444 -16.713 1.00 95.38 182 TYR A CA 1
ATOM 1462 C C . TYR A 1 182 ? 25.252 18.545 -17.326 1.00 95.38 182 TYR A C 1
ATOM 1464 O O . TYR A 1 182 ? 24.799 18.384 -18.461 1.00 95.38 182 TYR A O 1
ATOM 1472 N N . LEU A 1 183 ? 25.024 19.647 -16.602 1.00 96.50 183 LEU A N 1
ATOM 1473 C CA . LEU A 1 183 ? 24.238 20.784 -17.091 1.00 96.50 183 LEU A CA 1
ATOM 1474 C C . LEU A 1 183 ? 24.944 21.509 -18.240 1.00 96.50 183 LEU A C 1
ATOM 1476 O O . LEU A 1 183 ? 24.328 21.679 -19.289 1.00 96.50 183 LEU A O 1
ATOM 1480 N N . ALA A 1 184 ? 26.243 21.800 -18.111 1.00 96.31 184 ALA A N 1
ATOM 1481 C CA . ALA A 1 184 ? 27.023 22.439 -19.176 1.00 96.31 184 ALA A CA 1
ATOM 1482 C C . ALA A 1 184 ? 26.966 21.643 -20.496 1.00 96.31 184 ALA A C 1
ATOM 1484 O O . ALA A 1 184 ? 26.780 22.199 -21.577 1.00 96.31 184 ALA A O 1
ATOM 1485 N N . ARG A 1 185 ? 27.040 20.306 -20.417 1.00 94.88 185 ARG A N 1
ATOM 1486 C CA . ARG A 1 185 ? 26.880 19.433 -21.589 1.00 94.88 185 ARG A CA 1
ATOM 1487 C C . ARG A 1 185 ? 25.484 19.534 -22.213 1.00 94.88 185 ARG A C 1
ATOM 1489 O O . ARG A 1 185 ? 25.367 19.458 -23.435 1.00 94.88 185 ARG A O 1
ATOM 1496 N N . LEU A 1 186 ? 24.426 19.632 -21.407 1.00 94.12 186 LEU A N 1
ATOM 1497 C CA . LEU A 1 186 ? 23.063 19.783 -21.926 1.00 94.12 186 LEU A CA 1
ATOM 1498 C C . LEU A 1 186 ? 22.875 21.137 -22.620 1.00 94.12 186 LEU A C 1
ATOM 1500 O O . LEU A 1 186 ? 22.276 21.179 -23.693 1.00 94.12 186 LEU A O 1
ATOM 1504 N N . GLU A 1 187 ? 23.421 22.210 -22.051 1.00 95.81 187 GLU A N 1
ATOM 1505 C CA . GLU A 1 187 ? 23.399 23.559 -22.631 1.00 95.81 187 GLU A CA 1
ATOM 1506 C C . GLU A 1 187 ? 24.146 23.619 -23.971 1.00 95.81 187 GLU A C 1
ATOM 1508 O O . GLU A 1 187 ? 23.640 24.183 -24.946 1.00 95.81 187 GLU A O 1
ATOM 1513 N N . GLU A 1 188 ? 25.305 22.962 -24.064 1.00 94.69 188 GLU A N 1
ATOM 1514 C CA . GLU A 1 188 ? 26.066 22.849 -25.311 1.00 94.69 188 GLU A CA 1
ATOM 1515 C C . GLU A 1 188 ? 25.278 22.076 -26.384 1.00 94.69 188 GLU A C 1
ATOM 1517 O O . GLU A 1 188 ? 25.229 22.477 -27.549 1.00 94.69 188 GLU A O 1
ATOM 1522 N N . GLN A 1 189 ? 24.630 20.968 -26.008 1.00 93.25 189 GLN A N 1
ATOM 1523 C CA . GLN A 1 189 ? 23.789 20.194 -26.926 1.00 93.25 189 GLN A CA 1
ATOM 1524 C C . GLN A 1 189 ? 22.591 21.006 -27.427 1.00 93.25 189 GLN A C 1
ATOM 1526 O O . GLN A 1 189 ? 22.281 20.947 -28.616 1.00 93.25 189 GLN A O 1
ATOM 1531 N N . LEU A 1 190 ? 21.947 21.773 -26.546 1.00 93.50 190 LEU A N 1
ATOM 1532 C CA . LEU A 1 190 ? 20.796 22.602 -26.891 1.00 93.50 190 LEU A CA 1
ATOM 1533 C C . LEU A 1 190 ? 21.196 23.744 -27.833 1.00 93.50 190 LEU A C 1
ATOM 1535 O O . LEU A 1 190 ? 20.547 23.935 -28.859 1.00 93.50 190 LEU A O 1
ATOM 1539 N N . SER A 1 191 ? 22.325 24.403 -27.559 1.00 91.69 191 SER A N 1
ATOM 1540 C CA . SER A 1 191 ? 22.912 25.421 -28.443 1.00 91.69 191 SER A CA 1
ATOM 1541 C C . SER A 1 191 ? 23.264 24.861 -29.829 1.00 91.69 191 SER A C 1
ATOM 1543 O O . SER A 1 191 ? 23.043 25.506 -30.848 1.00 91.69 191 SER A O 1
ATOM 1545 N N . LYS A 1 192 ? 23.771 23.623 -29.912 1.00 88.56 192 LYS A N 1
ATOM 1546 C CA . LYS A 1 192 ? 24.053 22.964 -31.204 1.00 88.56 192 LYS A CA 1
ATOM 1547 C C . LYS A 1 192 ? 22.791 22.586 -31.979 1.00 88.56 192 LYS A C 1
ATOM 1549 O O . LYS A 1 192 ? 22.847 22.483 -33.201 1.00 88.56 192 LYS A O 1
ATOM 1554 N N . MET A 1 193 ? 21.682 22.327 -31.290 1.00 87.06 193 MET A N 1
ATOM 1555 C CA . MET A 1 193 ? 20.399 22.016 -31.926 1.00 87.06 193 MET A CA 1
ATOM 1556 C C . MET A 1 193 ? 19.694 23.275 -32.427 1.00 87.06 193 MET A C 1
ATOM 1558 O O . MET A 1 193 ? 19.106 23.227 -33.501 1.00 87.06 193 MET A O 1
ATOM 1562 N N . SER A 1 194 ? 19.783 24.393 -31.701 1.00 80.62 194 SER A N 1
ATOM 1563 C CA . SER A 1 194 ? 19.213 25.671 -32.144 1.00 80.62 194 SER A CA 1
ATOM 1564 C C . SER A 1 194 ? 19.932 26.259 -33.361 1.00 80.62 194 SER A C 1
ATOM 1566 O O . SER A 1 194 ? 19.302 26.957 -34.139 1.00 80.62 194 SER A O 1
ATOM 1568 N N . LEU A 1 195 ? 21.211 25.928 -33.568 1.00 70.88 195 LEU A N 1
ATOM 1569 C CA . LEU A 1 195 ? 22.001 26.323 -34.745 1.00 70.88 195 LEU A CA 1
ATOM 1570 C C . LEU A 1 195 ? 21.736 25.478 -36.008 1.00 70.88 195 LEU A C 1
ATOM 1572 O O . LEU A 1 195 ? 22.345 25.725 -37.045 1.00 70.88 195 LEU A O 1
ATOM 1576 N N . ARG A 1 196 ? 20.895 24.436 -35.926 1.00 58.53 196 ARG A N 1
ATOM 1577 C CA . ARG A 1 196 ? 20.530 23.566 -37.065 1.00 58.53 196 ARG A CA 1
ATOM 1578 C C . ARG A 1 196 ? 19.179 23.924 -37.698 1.00 58.53 196 ARG A C 1
ATOM 1580 O O . ARG A 1 196 ? 18.701 23.155 -38.532 1.00 58.53 196 ARG A O 1
ATOM 1587 N N . PHE A 1 197 ? 18.591 25.046 -37.293 1.00 50.16 197 PHE A N 1
ATOM 1588 C CA . PHE A 1 197 ? 17.393 25.638 -37.882 1.00 50.16 197 PHE A CA 1
ATOM 1589 C C . PHE A 1 197 ? 17.744 26.963 -38.550 1.00 50.16 197 PHE A C 1
ATOM 1591 O O . PHE A 1 197 ? 18.583 27.693 -37.974 1.00 50.16 197 PHE A O 1
#

Solvent-accessible surface area (backbone atoms only — not comparable to full-atom values): 11443 Å² total; per-residue (Å²): 110,70,70,60,52,52,52,49,52,62,73,43,45,70,66,41,64,75,46,42,67,61,51,51,56,52,49,52,52,51,52,48,75,59,44,85,85,66,65,56,39,69,58,46,49,55,54,43,53,55,51,51,53,56,52,57,65,48,42,81,75,34,82,88,52,24,68,59,48,55,51,49,52,57,54,48,61,76,47,51,89,66,66,46,55,38,64,73,39,90,88,44,66,87,62,63,60,67,60,53,50,50,52,49,51,43,53,52,51,52,22,72,77,68,72,46,92,64,92,50,70,62,51,74,40,40,28,81,57,52,53,50,48,55,52,48,58,73,79,43,87,78,54,76,75,76,67,54,75,92,48,62,68,61,50,49,54,58,48,50,59,33,53,53,39,47,50,53,50,51,51,54,49,49,35,73,75,38,52,66,66,45,49,54,53,49,54,53,52,51,55,60,55,62,70,74,107

Organism: NCBI:txid485913

Sequence (197 aa):
MKRVLNKGLGATKEPFEVVRPLFTLLFEVAHVLSNQQQHEAKDVHKRFENHLMRMQEQVGQSEAMRPALVHFLKVTESYAPHLFFCYQVAGLPKTNNDLEQAFGKVRAGERRATGRKGAIPGLVVHGPVRVTAALATRLHSFSAEELIPYDLTRWQHVRSGISSRQEARRKQFRFRKDPTAYLARLEEQLSKMSLRF

Mean predicted aligned error: 9.33 Å

Secondary structure (DSSP, 8-state):
-HHHHHHHHHHHHHHHHHHHHHHHHHHHHHHHHH-TT---HHHHHHHHHHHHHHHHHHTTT-TTTHHHHHHHHHHHHHHHHHHGGGGTSTT--S-SHHHHHHHHHHHHHHHHHH--SS--HHHHHHHHHHHHHHHHHHH----TGGGS-S-HHHHHHHHHHHHHHHHHHHHHHHHHH-HHHHHHHHHHHHHHHHTT-